Protein AF-A0A9E6S9W2-F1 (afdb_monomer)

Radius of gyration: 31.67 Å; Cα contacts (8 Å, |Δi|>4): 148; chains: 1; bounding box: 84×57×86 Å

Sequence (247 aa):
MSRVFRKTPKGAEAFANKESGLSHPHRALLVLVDGKRNASQLRKFGASFGNVNGLLGELFEAKLIELDPAYIAKLTTTQAEIARESAGFSSSLAAETVIAGSSPRSQAGPVTLGGSTLPALSKAGGPVTRGGDSRESLVNPATQTKPQKRDLRELALLAEPDPVQTAESLAIESAAFLASKQFAIDFIQNSLGNSGTPLRFALERTDSLARLREVIEIATGTLRDMRGTQVATEFRRGFDSSVAQGR

Secondary structure (DSSP, 8-state):
----EEE-HHHHHHHHTT-TTS-HHHHHHHHHHHTT--HHHHHHHHGGGS-HHHHHHHHHHTTSEEE-HHHHHHHHHHHHHHHHHHHHTTSSSSS--------------------------------------------------------S-S--------HHHHHHHHHHHHHHHHHHHHHHHHHHHHHHGGGGHHHHHHHHH--SHHHHHHHHHHHHHHHHHHH-HHHHHHHHHHHHHHHHHT-

Mean predicted aligned error: 19.22 Å

Solvent-accessible surface area (backbone atoms only — not comparable to full-atom values): 15571 Å² total; per-residue (Å²): 129,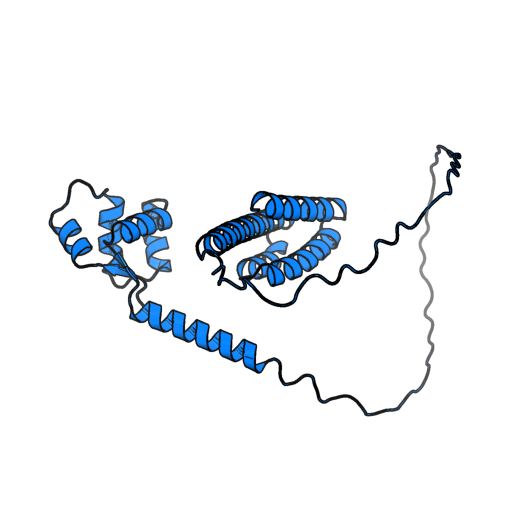74,40,44,46,35,68,32,73,60,28,52,49,45,60,72,68,59,44,89,85,62,51,70,62,58,54,53,48,56,57,48,40,63,68,64,37,33,69,71,53,50,48,65,69,27,52,84,68,55,64,45,67,59,53,51,48,54,36,40,74,71,50,27,35,44,71,27,66,74,36,52,53,50,54,53,51,53,52,56,50,53,54,49,54,64,65,61,68,74,74,76,84,85,78,88,83,88,84,84,88,80,87,84,80,90,82,90,84,88,86,83,91,84,89,82,82,85,86,85,89,79,90,82,88,86,83,92,80,89,87,79,89,80,89,82,77,89,86,89,78,90,81,86,80,77,90,77,90,72,76,88,80,88,77,90,68,84,75,71,76,66,75,65,64,62,55,54,53,52,51,38,50,52,51,12,47,53,51,26,52,50,52,50,42,53,51,38,42,73,74,45,43,80,80,24,50,69,61,40,54,53,57,72,67,45,88,46,71,70,56,41,51,56,51,49,54,55,50,35,53,52,33,29,76,76,68,31,63,67,57,22,51,51,51,51,53,52,41,56,49,34,44,58,71,27,105

Foldseek 3Di:
DAQFKDFDPVLVVCLVVVPPPDDPLLNVLSVVSHVSDHPVVQCVVSVVVPPSVVSVVVCVVVVRMDTDVVNVVVVVVVVVVVVVVVVVVPPPPPDDDDDDDDDDDDDDDDDDDDDDDDDDDDDDDDDDDDDDDDDDDDDDDDDDDDDDDDDDDDDPDDPPPDPVVVVVVVVLQVQLLVQLLVLLLVLLCVQPPPNSVVLNVQSVPDPDPVSNVVSLVVVLVVCCVPPNNVSSVVNVVVSVVSNVVSD

Nearest PDB structures (foldseek):
  8hpo-assembly1_B  TM=1.281E-01  e=2.428E+00  Saccharomyces cerevisiae S288C

Structure (mmCIF, N/CA/C/O backbone):
data_AF-A0A9E6S9W2-F1
#
_entry.id   AF-A0A9E6S9W2-F1
#
loop_
_atom_site.group_PDB
_atom_site.id
_atom_site.type_symbol
_atom_site.label_atom_id
_atom_site.label_alt_id
_atom_site.label_comp_id
_atom_site.label_asym_id
_atom_site.label_entity_id
_atom_site.label_seq_id
_atom_site.pdbx_PDB_ins_code
_atom_site.Cartn_x
_atom_site.Cartn_y
_atom_site.Cartn_z
_atom_site.occupancy
_atom_site.B_iso_or_equiv
_atom_site.auth_seq_id
_atom_site.auth_comp_id
_atom_site.auth_asym_id
_atom_site.auth_atom_id
_atom_site.pdbx_PDB_model_num
ATOM 1 N N . MET A 1 1 ? -5.602 15.219 -21.077 1.00 62.72 1 MET A N 1
ATOM 2 C CA . MET A 1 1 ? -5.474 14.034 -20.197 1.00 62.72 1 MET A CA 1
ATOM 3 C C . MET A 1 1 ? -4.073 13.462 -20.367 1.00 62.72 1 MET A C 1
ATOM 5 O O . MET A 1 1 ? -3.703 13.176 -21.498 1.00 62.72 1 MET A O 1
ATOM 9 N N . SER A 1 2 ? -3.275 13.386 -19.298 1.00 76.62 2 SER A N 1
ATOM 10 C CA . SER A 1 2 ? -1.895 12.867 -19.357 1.00 76.62 2 SER A CA 1
ATOM 11 C C . SER A 1 2 ? -1.915 11.347 -19.522 1.00 76.62 2 SER A C 1
ATOM 13 O O . SER A 1 2 ? -2.599 10.668 -18.752 1.00 76.62 2 SER A O 1
ATOM 15 N N . ARG A 1 3 ? -1.194 10.819 -20.514 1.00 85.62 3 ARG A N 1
ATOM 16 C CA . ARG A 1 3 ? -0.972 9.375 -20.649 1.00 85.62 3 ARG A CA 1
ATOM 17 C C . ARG A 1 3 ? 0.066 8.945 -19.617 1.00 85.62 3 ARG A C 1
ATOM 19 O O . ARG A 1 3 ? 0.920 9.740 -19.248 1.00 85.62 3 ARG A O 1
ATOM 26 N N . VAL A 1 4 ? -0.062 7.719 -19.121 1.00 89.31 4 VAL A N 1
ATOM 27 C CA . VAL A 1 4 ? 0.849 7.166 -18.102 1.00 89.31 4 VAL A CA 1
ATOM 28 C C . VAL A 1 4 ? 1.831 6.184 -18.738 1.00 89.31 4 VAL A C 1
ATOM 30 O O . VAL A 1 4 ? 3.014 6.192 -18.416 1.00 89.31 4 VAL A O 1
ATOM 33 N N . PHE A 1 5 ? 1.345 5.387 -19.689 1.00 93.56 5 PHE A N 1
ATOM 34 C CA . PHE A 1 5 ? 2.117 4.361 -20.379 1.00 93.56 5 PHE A CA 1
ATOM 35 C C . PHE A 1 5 ? 2.111 4.624 -21.883 1.00 93.56 5 PHE A C 1
ATOM 37 O O . PHE A 1 5 ? 1.101 5.079 -22.431 1.00 93.56 5 PHE A O 1
ATOM 44 N N . ARG A 1 6 ? 3.224 4.307 -22.546 1.00 93.31 6 ARG A N 1
ATOM 45 C CA . ARG A 1 6 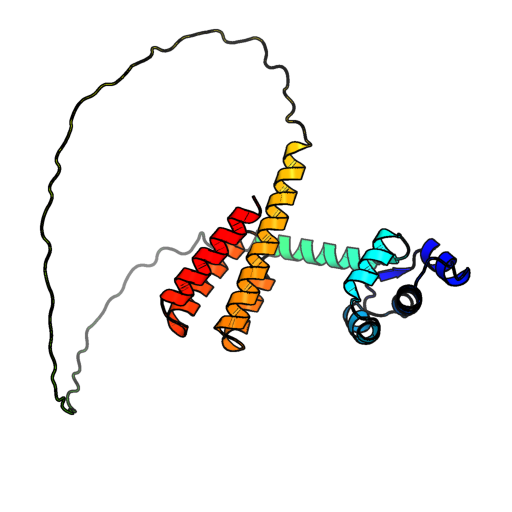? 3.342 4.261 -24.007 1.00 93.31 6 ARG A CA 1
ATOM 46 C C . ARG A 1 6 ? 3.865 2.891 -24.441 1.00 93.31 6 ARG A C 1
ATOM 48 O O . ARG A 1 6 ? 4.553 2.211 -23.681 1.00 93.31 6 ARG A O 1
ATOM 55 N N . LYS A 1 7 ? 3.510 2.473 -25.655 1.00 94.81 7 LYS A N 1
ATOM 56 C CA . LYS A 1 7 ? 4.040 1.238 -26.243 1.00 94.81 7 LYS A CA 1
ATOM 57 C C . LYS A 1 7 ? 5.461 1.460 -26.732 1.00 94.81 7 LYS A C 1
ATOM 59 O O . LYS A 1 7 ? 5.737 2.475 -27.369 1.00 94.81 7 LYS A O 1
ATOM 64 N N . THR A 1 8 ? 6.327 0.494 -26.459 1.00 95.94 8 THR A N 1
ATOM 65 C CA . THR A 1 8 ? 7.669 0.463 -27.040 1.00 95.94 8 THR A CA 1
ATOM 66 C C . THR A 1 8 ? 7.589 -0.024 -28.495 1.00 95.94 8 THR A C 1
ATOM 68 O O . THR A 1 8 ? 6.594 -0.658 -28.872 1.00 95.94 8 THR A O 1
ATOM 71 N N . PRO A 1 9 ? 8.627 0.202 -29.324 1.00 94.75 9 PRO A N 1
ATOM 72 C CA . PRO A 1 9 ? 8.702 -0.382 -30.667 1.00 94.75 9 PRO A CA 1
ATOM 73 C C . PRO A 1 9 ? 8.548 -1.908 -30.633 1.00 94.75 9 PRO A C 1
ATOM 75 O O . PRO A 1 9 ? 7.764 -2.475 -31.389 1.00 94.75 9 PRO A O 1
ATOM 78 N N . LYS A 1 10 ? 9.180 -2.553 -29.643 1.00 94.25 10 LYS A N 1
ATOM 79 C CA . LYS A 1 10 ? 9.065 -3.992 -29.384 1.00 94.25 10 LYS A CA 1
ATOM 80 C C . LYS A 1 10 ? 7.623 -4.421 -29.089 1.00 94.25 10 LYS A C 1
ATOM 82 O O . LYS A 1 10 ? 7.160 -5.436 -29.595 1.00 94.25 10 LYS A O 1
ATOM 87 N N . GLY A 1 11 ? 6.887 -3.636 -28.300 1.00 93.69 11 GLY A N 1
ATOM 88 C CA . GLY A 1 11 ? 5.466 -3.869 -28.038 1.00 93.69 11 GLY A CA 1
ATOM 89 C C . GLY A 1 11 ? 4.589 -3.751 -29.285 1.00 93.69 11 GLY A C 1
ATOM 90 O O . GLY A 1 11 ? 3.631 -4.510 -29.439 1.00 93.69 11 GLY A O 1
ATOM 91 N N . ALA A 1 12 ? 4.915 -2.821 -30.187 1.00 93.44 12 ALA A N 1
ATOM 92 C CA . ALA A 1 12 ? 4.210 -2.661 -31.456 1.00 93.44 12 ALA A CA 1
ATOM 93 C C . ALA A 1 12 ? 4.467 -3.843 -32.407 1.00 93.44 12 ALA A C 1
ATOM 95 O O . ALA A 1 12 ? 3.517 -4.371 -32.985 1.00 93.44 12 ALA A O 1
ATOM 96 N N . GLU A 1 13 ? 5.717 -4.300 -32.509 1.00 93.50 13 GLU A N 1
ATOM 97 C CA . GLU A 1 13 ? 6.107 -5.468 -33.310 1.00 93.50 13 GLU A CA 1
ATOM 98 C C . GLU A 1 13 ? 5.476 -6.761 -32.784 1.00 93.50 13 GLU A C 1
ATOM 100 O O . GLU A 1 13 ? 4.853 -7.494 -33.552 1.00 93.50 13 GLU A O 1
ATOM 105 N N . ALA A 1 14 ? 5.538 -7.007 -31.471 1.00 92.31 14 ALA A N 1
ATOM 106 C CA . ALA A 1 14 ? 4.929 -8.185 -30.847 1.00 92.31 14 ALA A CA 1
ATOM 107 C C . ALA A 1 14 ? 3.405 -8.235 -31.068 1.00 92.31 14 ALA A C 1
ATOM 109 O O . ALA A 1 14 ? 2.821 -9.300 -31.297 1.00 92.31 14 ALA A O 1
ATOM 110 N N . PHE A 1 15 ? 2.749 -7.069 -31.046 1.00 92.12 15 PHE A N 1
ATOM 111 C CA . PHE A 1 15 ? 1.328 -6.955 -31.356 1.00 92.12 15 PHE A CA 1
ATOM 112 C C . PHE A 1 15 ? 1.032 -7.240 -32.838 1.00 92.12 15 PHE A C 1
ATOM 114 O O . PHE A 1 15 ? 0.100 -7.990 -33.139 1.00 92.12 15 PHE A O 1
ATOM 121 N N . ALA A 1 16 ? 1.826 -6.680 -33.757 1.00 92.19 16 ALA A N 1
ATOM 122 C CA . ALA A 1 16 ? 1.654 -6.844 -35.201 1.00 92.19 16 ALA A CA 1
ATOM 123 C C . ALA A 1 16 ? 1.906 -8.289 -35.664 1.00 92.19 16 ALA A C 1
ATOM 125 O O . ALA A 1 16 ? 1.095 -8.852 -36.401 1.00 92.19 16 ALA A O 1
ATOM 126 N N . ASN A 1 17 ? 2.968 -8.918 -35.157 1.00 90.88 17 ASN A N 1
ATOM 127 C CA . ASN A 1 17 ? 3.358 -10.290 -35.492 1.00 90.88 17 ASN A CA 1
ATOM 128 C C . ASN A 1 17 ? 2.450 -11.349 -34.860 1.00 90.88 17 ASN A C 1
ATOM 130 O O . ASN A 1 17 ? 2.616 -12.541 -35.115 1.00 90.88 17 ASN A O 1
ATOM 134 N N . LYS A 1 18 ? 1.477 -10.929 -34.037 1.00 85.94 18 LYS A N 1
ATOM 135 C CA . LYS A 1 18 ? 0.578 -11.819 -33.296 1.00 85.94 18 LYS A CA 1
ATOM 136 C C . LYS A 1 18 ? 1.349 -12.905 -32.537 1.00 85.94 18 LYS A C 1
ATOM 138 O O . LYS A 1 18 ? 0.831 -14.020 -32.433 1.00 85.94 18 LYS A O 1
ATOM 143 N N . GLU A 1 19 ? 2.527 -12.582 -31.994 1.00 81.69 19 GLU A N 1
ATOM 144 C CA . GLU A 1 19 ? 3.436 -13.562 -31.388 1.00 81.69 19 GLU A CA 1
ATOM 145 C C . GLU A 1 19 ? 2.694 -14.493 -30.429 1.00 81.69 19 GLU A C 1
ATOM 147 O O . GLU A 1 19 ? 1.977 -14.049 -29.526 1.00 81.69 19 GLU A O 1
ATOM 152 N N . SER A 1 20 ? 2.843 -15.799 -30.648 1.00 69.69 20 SER A N 1
ATOM 153 C CA . SER A 1 20 ? 2.091 -16.860 -29.968 1.00 69.69 20 SER A CA 1
ATOM 154 C C . SER A 1 20 ? 2.244 -16.855 -28.441 1.00 69.69 20 SER A C 1
ATOM 156 O O . SER A 1 20 ? 1.410 -17.443 -27.760 1.00 69.69 20 SER A O 1
ATOM 158 N N . GLY A 1 21 ? 3.242 -16.148 -27.899 1.00 85.62 21 GLY A N 1
ATOM 159 C CA . GLY A 1 21 ? 3.480 -16.015 -26.461 1.00 85.62 21 GLY A CA 1
ATOM 160 C C . GLY A 1 21 ? 2.608 -14.986 -25.730 1.00 85.62 21 GLY A C 1
ATOM 161 O O . GLY A 1 21 ? 2.444 -15.101 -24.518 1.00 85.62 21 GLY A O 1
ATOM 162 N N . LEU A 1 22 ? 2.014 -13.996 -26.413 1.00 91.75 22 LEU A N 1
ATOM 163 C CA . LEU A 1 22 ? 1.151 -13.023 -25.730 1.00 91.75 22 LEU A CA 1
ATOM 164 C C . LEU A 1 22 ? -0.273 -13.552 -25.574 1.00 91.75 22 LEU A C 1
ATOM 166 O O . LEU A 1 22 ? -0.994 -13.716 -26.567 1.00 91.75 22 LEU A O 1
ATOM 170 N N . SER A 1 23 ? -0.711 -13.705 -24.323 1.00 93.31 23 SER A N 1
ATOM 171 C CA . SER A 1 23 ? -2.095 -14.058 -24.016 1.00 93.31 23 SER A CA 1
ATOM 172 C C . SER A 1 23 ? -3.077 -12.972 -24.482 1.00 93.31 23 SER A C 1
ATOM 174 O O . SER A 1 23 ? -2.729 -11.799 -24.651 1.00 93.31 23 SER A O 1
ATOM 176 N N 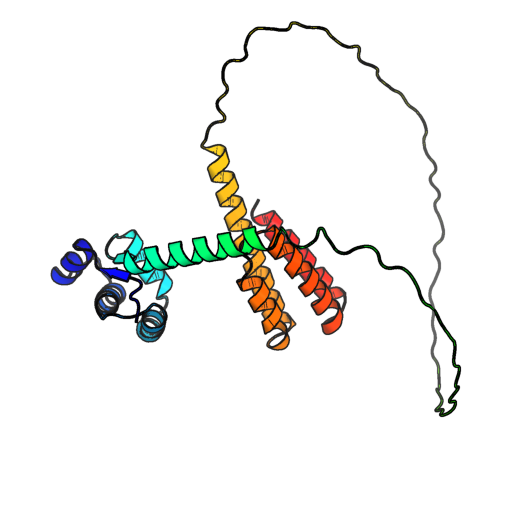. HIS A 1 24 ? -4.334 -13.358 -24.714 1.00 94.12 24 HIS A N 1
ATOM 177 C CA . HIS A 1 24 ? -5.373 -12.440 -25.192 1.00 94.12 24 HIS A CA 1
ATOM 178 C C . HIS A 1 24 ? -5.532 -11.170 -24.318 1.00 94.12 24 HIS A C 1
ATOM 180 O O . HIS A 1 24 ? -5.575 -10.077 -24.892 1.00 94.12 24 HIS A O 1
ATOM 186 N N . PRO A 1 25 ? -5.516 -11.257 -22.968 1.00 94.88 25 PRO A N 1
ATOM 187 C CA . PRO A 1 25 ? -5.510 -10.083 -22.091 1.00 94.88 25 PRO A CA 1
ATOM 188 C C . PRO A 1 25 ? -4.362 -9.105 -22.359 1.00 94.88 25 PRO A C 1
ATOM 190 O O . PRO A 1 25 ? -4.602 -7.904 -22.456 1.00 94.88 25 PRO A O 1
ATOM 193 N N . HIS A 1 26 ? -3.134 -9.601 -22.545 1.00 94.75 26 HIS A N 1
ATOM 194 C CA . HIS A 1 26 ? -1.961 -8.765 -22.825 1.00 94.75 26 HIS A CA 1
ATOM 195 C C . HIS A 1 26 ? -2.121 -7.988 -24.132 1.00 94.75 26 HIS A C 1
ATOM 197 O O . HIS A 1 26 ? -1.846 -6.788 -24.194 1.00 94.75 26 HIS A O 1
ATOM 203 N N . ARG A 1 27 ? -2.632 -8.652 -25.176 1.00 94.06 27 ARG A N 1
ATOM 204 C CA . ARG A 1 27 ? -2.890 -8.017 -26.477 1.00 94.06 27 ARG A CA 1
ATOM 205 C C . ARG A 1 27 ? -3.960 -6.939 -26.368 1.00 94.06 27 ARG A C 1
ATOM 207 O O . ARG A 1 27 ? -3.763 -5.840 -26.878 1.00 94.06 27 ARG A O 1
ATOM 214 N N . ALA A 1 28 ? -5.066 -7.231 -25.685 1.00 93.62 28 ALA A N 1
ATOM 215 C CA . ALA A 1 28 ? -6.120 -6.251 -25.454 1.00 93.62 28 ALA A CA 1
ATOM 216 C C . ALA A 1 28 ? -5.574 -5.033 -24.693 1.00 93.62 28 ALA A C 1
ATOM 218 O O . ALA A 1 28 ? -5.798 -3.896 -25.106 1.00 93.62 28 ALA A O 1
ATOM 219 N N . LEU A 1 29 ? -4.778 -5.257 -23.645 1.00 93.81 29 LEU A N 1
ATOM 220 C CA . LEU A 1 29 ? -4.177 -4.189 -22.852 1.00 93.81 29 LEU A CA 1
ATOM 221 C C . LEU A 1 29 ? -3.211 -3.319 -23.672 1.00 93.81 29 LEU A C 1
ATOM 223 O O . LEU A 1 29 ? -3.267 -2.095 -23.563 1.00 93.81 29 LEU A O 1
ATOM 227 N N . LEU A 1 30 ? -2.400 -3.912 -24.556 1.00 93.69 30 LEU A N 1
ATOM 228 C CA . LEU A 1 30 ? -1.536 -3.174 -25.487 1.00 93.69 30 LEU A CA 1
ATOM 229 C C . LEU A 1 30 ? -2.333 -2.277 -26.447 1.00 93.69 30 LEU A C 1
ATOM 231 O O . LEU A 1 30 ? -1.886 -1.174 -26.773 1.00 93.69 30 LEU A O 1
ATOM 235 N N . VAL A 1 31 ? -3.526 -2.691 -26.886 1.00 93.31 31 VAL A N 1
ATOM 236 C CA . VAL A 1 31 ? -4.421 -1.808 -27.660 1.00 93.31 31 VAL A CA 1
ATOM 237 C C . VAL A 1 31 ? -4.891 -0.635 -26.797 1.00 93.31 31 VAL A C 1
ATOM 23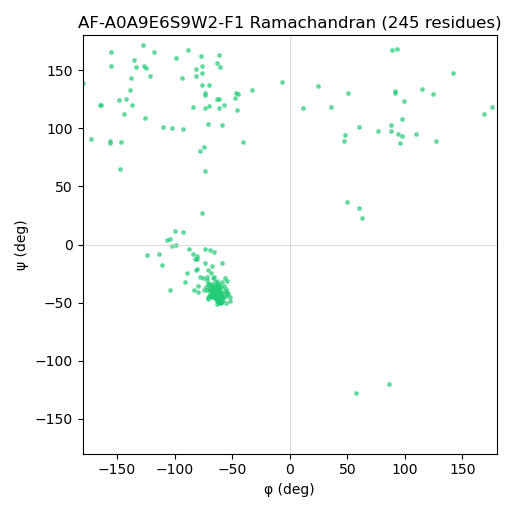9 O O . VAL A 1 31 ? -4.899 0.509 -27.251 1.00 93.31 31 VAL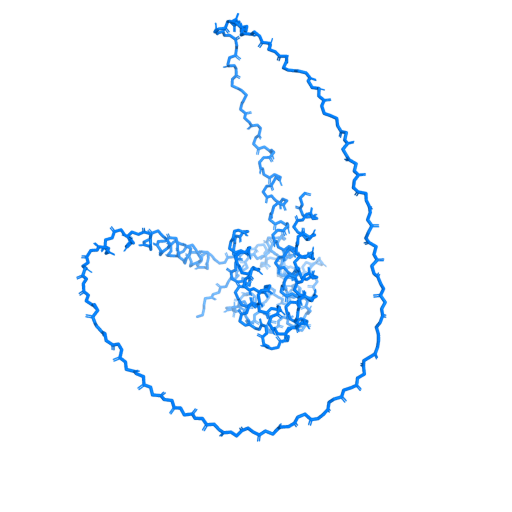 A O 1
ATOM 242 N N . LEU A 1 32 ? -5.243 -0.890 -25.533 1.00 92.62 32 LEU A N 1
ATOM 243 C CA . LEU A 1 32 ? -5.755 0.145 -24.633 1.00 92.62 32 LEU A CA 1
ATOM 244 C C . LEU A 1 32 ? -4.699 1.178 -24.222 1.00 92.62 32 LEU A C 1
ATOM 246 O O . LEU A 1 32 ? -5.031 2.362 -24.113 1.00 92.62 32 LEU A O 1
ATOM 250 N N . VAL A 1 33 ? -3.453 0.747 -24.008 1.00 91.38 33 VAL A N 1
ATOM 251 C CA . VAL A 1 33 ? -2.319 1.616 -23.647 1.00 91.38 33 VAL A CA 1
ATOM 252 C C . VAL A 1 33 ? -2.010 2.622 -24.764 1.00 91.38 33 VAL A C 1
ATOM 254 O O . VAL A 1 33 ? -1.667 3.768 -24.484 1.00 91.38 33 VAL A O 1
ATOM 257 N N . ASP A 1 34 ? -2.241 2.255 -26.028 1.00 81.44 34 ASP A N 1
ATOM 258 C CA . ASP A 1 34 ? -2.069 3.160 -27.176 1.00 81.44 34 ASP A CA 1
ATOM 259 C C . ASP A 1 34 ? -3.090 4.303 -27.218 1.00 81.44 34 ASP A C 1
ATOM 261 O O . ASP A 1 34 ? -2.806 5.427 -27.643 1.00 81.44 34 ASP A O 1
ATOM 265 N N . GLY A 1 35 ? -4.313 4.009 -26.768 1.00 73.25 35 GLY A N 1
ATOM 266 C CA . GLY A 1 35 ? -5.525 4.794 -27.009 1.00 73.25 35 GLY A CA 1
ATOM 267 C C . GLY A 1 35 ? -5.659 6.074 -26.184 1.00 73.25 35 GLY A C 1
ATOM 268 O O . GLY A 1 35 ? -6.775 6.510 -25.912 1.00 73.25 35 GLY A O 1
ATOM 269 N N . LYS A 1 36 ? -4.547 6.681 -25.759 1.00 80.19 36 LYS A N 1
ATOM 270 C CA . LYS A 1 36 ? -4.496 7.882 -24.904 1.00 80.19 36 LYS A CA 1
ATOM 271 C C . LYS A 1 36 ? -5.105 7.717 -23.505 1.00 80.19 36 LYS A C 1
ATOM 273 O O . LYS A 1 36 ? -5.500 8.710 -22.891 1.00 80.19 36 LYS A O 1
ATOM 278 N N . ARG A 1 37 ? -5.202 6.489 -22.994 1.00 90.88 37 ARG A N 1
ATOM 279 C CA . ARG A 1 37 ? -5.904 6.217 -21.735 1.00 90.88 37 ARG A CA 1
ATOM 280 C C . ARG A 1 37 ? -5.041 6.520 -20.514 1.00 90.88 37 ARG A C 1
ATOM 282 O O . ARG A 1 37 ? -3.827 6.326 -20.523 1.00 90.88 37 ARG A O 1
ATOM 289 N N . ASN A 1 38 ? -5.681 6.999 -19.451 1.00 90.19 38 ASN A N 1
ATOM 290 C CA . ASN A 1 38 ? -5.034 7.169 -18.148 1.00 90.19 38 ASN A CA 1
ATOM 291 C C . ASN A 1 38 ? -5.132 5.882 -17.303 1.00 90.19 38 ASN A C 1
ATOM 293 O O . ASN A 1 38 ? -5.912 4.980 -17.613 1.00 90.19 38 ASN A O 1
ATOM 297 N N . ALA A 1 39 ? -4.370 5.798 -16.207 1.00 87.12 39 ALA A N 1
ATOM 298 C CA . ALA A 1 39 ? -4.361 4.619 -15.331 1.00 87.12 39 ALA A CA 1
ATOM 299 C C . ALA A 1 39 ? -5.757 4.259 -14.780 1.00 87.12 39 ALA A C 1
ATOM 301 O O . ALA A 1 39 ? -6.108 3.088 -14.663 1.00 87.12 39 ALA A O 1
ATOM 302 N N . SER A 1 40 ? -6.595 5.255 -14.478 1.00 88.12 40 SER A N 1
ATOM 303 C CA . SER A 1 40 ? -7.966 5.023 -14.002 1.00 88.12 40 SER A CA 1
ATOM 304 C C . SER A 1 40 ? -8.868 4.417 -15.080 1.00 88.12 40 SER A C 1
ATOM 306 O O . SER A 1 40 ? -9.673 3.539 -14.786 1.00 88.12 40 SER A O 1
ATOM 308 N N . GLN A 1 41 ? -8.721 4.837 -16.336 1.00 91.50 41 GLN A N 1
ATOM 309 C CA . GLN A 1 41 ? -9.421 4.249 -17.475 1.00 91.50 41 GLN A CA 1
ATOM 310 C C . GLN A 1 41 ? -8.902 2.843 -17.766 1.00 91.50 41 GLN A C 1
ATOM 312 O O . GLN A 1 41 ? -9.712 1.944 -17.961 1.00 91.50 41 GLN A O 1
ATOM 317 N N . LEU A 1 42 ? -7.584 2.625 -17.743 1.00 91.62 42 LEU A N 1
ATOM 318 C CA . LEU A 1 42 ? -7.003 1.290 -17.908 1.00 91.62 42 LEU A CA 1
ATOM 319 C C . LEU A 1 42 ? -7.542 0.313 -16.862 1.00 91.62 42 LEU A C 1
ATOM 321 O O . LEU A 1 42 ? -7.901 -0.799 -17.219 1.00 91.62 42 LEU A O 1
ATOM 325 N N . ARG A 1 43 ? -7.709 0.746 -15.607 1.00 91.56 43 ARG A N 1
ATOM 326 C CA . ARG A 1 43 ? -8.345 -0.071 -14.563 1.00 91.56 43 ARG A CA 1
ATOM 327 C C . ARG A 1 43 ? -9.819 -0.355 -14.842 1.00 91.56 43 ARG A C 1
ATOM 329 O O . ARG A 1 43 ? -10.238 -1.499 -14.734 1.00 91.56 43 ARG A O 1
ATOM 336 N N . LYS A 1 44 ? -10.598 0.652 -15.252 1.00 93.25 44 LYS A N 1
ATOM 337 C CA . LYS A 1 44 ? -12.025 0.470 -15.581 1.00 93.25 44 LYS A CA 1
ATOM 338 C C . LYS A 1 44 ? -12.238 -0.501 -16.741 1.00 93.25 44 LYS A C 1
ATOM 340 O O . LYS A 1 44 ? -13.055 -1.402 -16.638 1.00 93.25 44 LYS A O 1
ATOM 345 N N . PHE A 1 45 ? -11.501 -0.320 -17.833 1.00 91.06 45 PHE A N 1
ATOM 346 C CA . PHE A 1 45 ? -11.622 -1.178 -19.014 1.00 91.06 45 PHE A CA 1
ATOM 347 C C . PHE A 1 45 ? -10.918 -2.520 -18.843 1.00 91.06 45 PHE A C 1
ATOM 349 O O . PHE A 1 45 ? -11.312 -3.501 -19.459 1.00 91.06 45 PHE A O 1
ATOM 356 N N . GLY A 1 46 ? -9.879 -2.560 -18.013 1.00 89.56 46 GLY A N 1
ATOM 357 C CA . GLY A 1 46 ? -9.147 -3.775 -17.716 1.00 89.56 46 GLY A CA 1
ATOM 358 C C . GLY A 1 46 ? -9.821 -4.664 -16.674 1.00 89.56 46 GLY A C 1
ATOM 359 O O . GLY A 1 46 ? -9.437 -5.821 -16.557 1.00 89.56 46 GLY A O 1
ATOM 360 N N . ALA A 1 47 ? -10.840 -4.173 -15.959 1.00 90.50 47 ALA A N 1
ATOM 361 C CA . ALA A 1 47 ? -11.578 -4.958 -14.969 1.00 90.50 47 ALA A CA 1
ATOM 362 C C . ALA A 1 47 ? -12.136 -6.268 -15.558 1.00 90.50 47 ALA A C 1
ATOM 364 O O . ALA A 1 47 ? -12.180 -7.285 -14.874 1.00 90.50 47 ALA A O 1
ATOM 365 N N . SER A 1 48 ? -12.480 -6.269 -16.850 1.00 91.12 48 SER A N 1
ATOM 366 C CA . SER A 1 48 ? -12.927 -7.454 -17.593 1.00 91.12 48 SER A CA 1
ATOM 367 C C . SER A 1 48 ? -11.840 -8.518 -17.796 1.00 91.12 48 SER A C 1
ATOM 369 O O . SER A 1 48 ? -12.164 -9.662 -18.089 1.00 91.12 48 SER A O 1
ATOM 371 N N . PHE A 1 49 ? -10.562 -8.159 -17.649 1.00 90.50 49 PHE A N 1
ATOM 3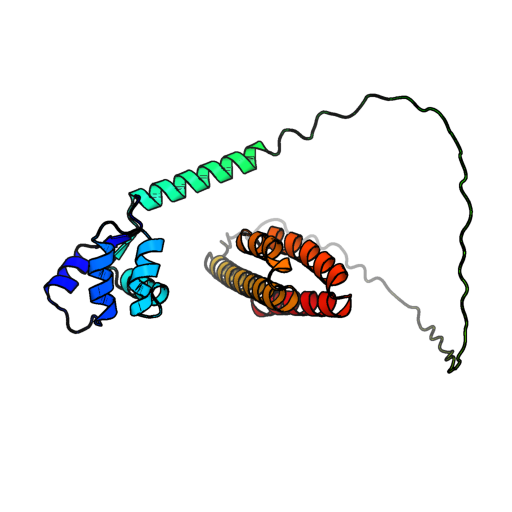72 C CA . PHE A 1 49 ? -9.416 -9.062 -17.792 1.00 90.50 49 PHE A CA 1
ATOM 373 C C . PHE A 1 49 ? -8.883 -9.573 -16.441 1.00 90.50 49 PHE A C 1
ATOM 375 O O . PHE A 1 49 ? -7.917 -10.333 -16.418 1.00 90.50 49 PHE A O 1
ATOM 382 N N . GLY A 1 50 ? -9.485 -9.161 -15.319 1.00 92.06 50 GLY A N 1
ATOM 383 C CA . GLY A 1 50 ? -9.055 -9.542 -13.973 1.00 92.06 50 GLY A CA 1
ATOM 384 C C . GLY A 1 50 ? -7.959 -8.628 -13.416 1.00 92.06 50 GLY A C 1
ATOM 385 O O . GLY A 1 50 ? -8.170 -7.426 -13.240 1.00 92.06 50 GLY A O 1
ATOM 386 N N . ASN A 1 51 ? -6.792 -9.192 -13.087 1.00 92.12 51 ASN A N 1
ATOM 387 C CA . ASN A 1 51 ? -5.709 -8.469 -12.413 1.00 92.12 51 ASN A CA 1
ATOM 388 C C . ASN A 1 51 ? -4.915 -7.561 -13.374 1.00 92.12 51 ASN A C 1
ATOM 390 O O . ASN A 1 51 ? -3.815 -7.889 -13.813 1.00 92.12 51 ASN A O 1
ATOM 394 N N . VAL A 1 52 ? -5.467 -6.382 -13.669 1.00 94.19 52 VAL A N 1
ATOM 395 C CA . VAL A 1 52 ? -4.853 -5.372 -14.554 1.00 94.19 52 VAL A CA 1
ATOM 396 C C . VAL A 1 52 ? -3.449 -4.972 -14.112 1.00 94.19 52 VAL A C 1
ATOM 398 O O . VAL A 1 52 ? -2.590 -4.748 -14.960 1.00 94.19 52 VAL A O 1
ATOM 401 N N . ASN A 1 53 ? -3.208 -4.857 -12.803 1.00 92.56 53 ASN A N 1
ATOM 402 C CA . ASN A 1 53 ? -1.904 -4.426 -12.299 1.00 92.56 53 ASN A CA 1
ATOM 403 C C . ASN A 1 53 ? -0.837 -5.499 -12.543 1.00 92.56 53 ASN A C 1
ATOM 405 O O . ASN A 1 53 ? 0.262 -5.151 -12.961 1.00 92.56 53 ASN A O 1
ATOM 409 N N . GLY A 1 54 ? -1.179 -6.779 -12.350 1.00 94.62 54 GLY A N 1
ATOM 410 C CA . GLY A 1 54 ? -0.293 -7.898 -12.685 1.00 94.62 54 GLY A CA 1
ATOM 411 C C . GLY A 1 54 ? 0.062 -7.913 -14.172 1.00 94.62 54 GLY A C 1
ATOM 412 O O . GLY A 1 54 ? 1.235 -7.877 -14.522 1.00 94.62 54 GLY A O 1
ATOM 413 N N . LEU A 1 55 ? -0.947 -7.807 -15.044 1.00 94.44 55 LEU A N 1
ATOM 414 C CA . LEU A 1 55 ? -0.747 -7.773 -16.499 1.00 94.44 55 LEU A CA 1
ATOM 415 C C . LEU A 1 55 ? 0.088 -6.566 -16.966 1.00 94.44 55 LEU A C 1
ATOM 417 O O . LEU A 1 55 ? 0.893 -6.680 -17.888 1.00 94.44 55 LEU A O 1
ATOM 421 N N . LEU A 1 56 ? -0.095 -5.389 -16.353 1.00 94.00 56 LEU A N 1
ATOM 422 C CA . LEU A 1 56 ? 0.752 -4.223 -16.631 1.00 94.00 56 LEU A CA 1
ATOM 423 C C . LEU A 1 56 ? 2.194 -4.451 -16.167 1.00 94.00 56 LEU A C 1
ATOM 425 O O . LEU A 1 56 ? 3.112 -4.029 -16.866 1.00 94.00 56 LEU A O 1
ATOM 429 N N . GLY A 1 57 ? 2.387 -5.114 -15.024 1.00 94.69 57 GLY A N 1
ATOM 430 C CA . GLY A 1 57 ? 3.703 -5.515 -14.530 1.00 94.69 57 GLY A CA 1
ATOM 431 C C . GLY A 1 57 ? 4.420 -6.438 -15.512 1.00 94.69 57 GLY A C 1
ATOM 432 O O . GLY A 1 57 ? 5.532 -6.127 -15.928 1.00 94.69 57 GLY A O 1
ATOM 433 N N . GLU A 1 58 ? 3.744 -7.490 -15.974 1.00 95.19 58 GLU A N 1
ATOM 434 C CA . GLU A 1 58 ? 4.279 -8.449 -16.951 1.00 95.19 58 GLU A CA 1
ATOM 435 C C . GLU A 1 58 ? 4.646 -7.776 -18.289 1.00 95.19 58 GLU A C 1
ATOM 437 O O . GLU A 1 58 ? 5.733 -7.993 -18.827 1.00 95.19 58 GLU A O 1
ATOM 442 N N . LEU A 1 59 ? 3.792 -6.888 -18.822 1.00 94.81 59 LEU A N 1
ATOM 443 C CA . LEU A 1 59 ? 4.110 -6.123 -20.040 1.00 94.81 59 LEU A CA 1
ATOM 444 C C . LEU A 1 59 ? 5.315 -5.194 -19.864 1.00 94.81 59 LEU A C 1
ATOM 446 O O . LEU A 1 59 ? 6.069 -4.968 -20.819 1.00 94.81 59 LEU A O 1
ATOM 450 N N . PHE A 1 60 ? 5.455 -4.602 -18.680 1.00 95.31 60 PHE A N 1
ATOM 451 C CA . PHE A 1 60 ? 6.552 -3.699 -18.363 1.00 95.31 60 PHE A CA 1
ATOM 452 C C . PHE A 1 60 ? 7.869 -4.472 -18.228 1.00 95.31 60 PHE A C 1
ATOM 454 O O . PHE A 1 60 ? 8.868 -4.094 -18.839 1.00 95.31 60 PHE A O 1
ATOM 461 N N . GLU A 1 61 ? 7.848 -5.606 -17.527 1.00 95.50 61 GLU A N 1
ATOM 462 C CA . GLU A 1 61 ? 8.983 -6.521 -17.383 1.00 95.50 61 GLU A CA 1
ATOM 463 C C . GLU A 1 61 ? 9.440 -7.081 -18.741 1.00 95.50 61 GLU A C 1
ATOM 465 O O . GLU A 1 61 ? 10.630 -7.076 -19.062 1.00 95.50 61 GLU A O 1
ATOM 470 N N . ALA A 1 62 ? 8.492 -7.435 -19.615 1.00 94.44 62 ALA A N 1
ATOM 471 C CA . ALA A 1 62 ? 8.765 -7.873 -20.985 1.00 94.44 62 ALA A CA 1
ATOM 472 C C . ALA A 1 62 ? 9.291 -6.754 -21.919 1.00 94.44 62 ALA A C 1
ATOM 474 O O . ALA A 1 62 ? 9.659 -7.020 -23.076 1.00 94.44 62 ALA A O 1
ATOM 475 N N . LYS A 1 63 ? 9.353 -5.504 -21.430 1.00 95.56 63 LYS A N 1
ATOM 476 C CA . LYS A 1 63 ? 9.731 -4.282 -22.165 1.00 95.56 63 LYS A CA 1
ATOM 477 C C . LYS A 1 63 ? 8.821 -3.979 -23.362 1.00 95.56 63 LYS A C 1
ATOM 479 O O . LYS A 1 63 ? 9.268 -3.426 -24.370 1.00 95.56 63 LYS A O 1
ATOM 484 N N . LEU A 1 64 ? 7.545 -4.354 -23.275 1.00 95.38 64 LEU A N 1
ATOM 485 C CA . LEU A 1 64 ? 6.532 -4.094 -24.310 1.00 95.38 64 LEU A CA 1
ATOM 486 C C . LEU A 1 64 ? 5.826 -2.747 -24.094 1.00 95.38 64 LEU A C 1
ATOM 488 O O . LEU A 1 64 ? 5.327 -2.133 -25.040 1.00 95.38 64 LEU A O 1
ATOM 492 N N . ILE A 1 65 ? 5.811 -2.268 -22.851 1.00 95.44 65 ILE A N 1
ATOM 493 C CA . ILE A 1 65 ? 5.355 -0.928 -22.481 1.00 95.44 65 ILE A CA 1
ATOM 494 C C . ILE A 1 65 ? 6.431 -0.219 -21.665 1.00 95.44 65 ILE A C 1
ATOM 496 O O . ILE A 1 65 ? 7.229 -0.850 -20.979 1.00 95.44 65 ILE A O 1
ATOM 500 N N . GLU A 1 66 ? 6.426 1.104 -21.723 1.00 94.81 66 GLU A N 1
ATOM 501 C CA . GLU A 1 66 ? 7.289 1.970 -20.925 1.00 94.81 66 GLU A CA 1
ATOM 502 C C . GLU A 1 66 ? 6.467 3.135 -20.357 1.00 94.81 66 GLU A C 1
ATOM 504 O O . GLU A 1 66 ? 5.380 3.456 -20.857 1.00 94.81 66 GLU A O 1
ATOM 509 N N . LEU A 1 67 ? 6.958 3.764 -19.287 1.00 92.88 67 LEU A N 1
ATOM 510 C CA . LEU A 1 67 ? 6.323 4.969 -18.761 1.00 92.88 67 LEU A CA 1
ATOM 511 C C . LEU A 1 67 ? 6.551 6.121 -19.737 1.00 92.88 67 LEU A C 1
ATOM 513 O O . LEU A 1 67 ? 7.648 6.311 -20.259 1.00 92.88 67 LEU A O 1
ATOM 517 N N . ASP A 1 68 ? 5.504 6.904 -19.972 1.00 92.12 68 ASP A N 1
ATOM 518 C CA . ASP A 1 68 ? 5.617 8.088 -20.814 1.00 92.12 68 ASP A CA 1
ATOM 519 C C . ASP A 1 68 ? 6.595 9.083 -20.152 1.00 92.12 68 ASP A C 1
ATOM 521 O O . ASP A 1 68 ? 6.374 9.454 -18.993 1.00 92.12 68 ASP A O 1
ATOM 525 N N . PRO A 1 69 ? 7.664 9.554 -20.825 1.00 87.44 69 PRO A N 1
ATOM 526 C CA . PRO A 1 69 ? 8.588 10.534 -20.247 1.00 87.44 69 PRO A CA 1
ATOM 527 C C . PRO A 1 69 ? 7.878 11.812 -19.787 1.00 87.44 69 PRO A C 1
ATOM 529 O O . PRO A 1 69 ? 8.291 12.428 -18.807 1.00 87.44 69 PRO A O 1
ATOM 532 N N . ALA A 1 70 ? 6.761 12.179 -20.425 1.00 86.69 70 ALA A N 1
ATOM 533 C CA . ALA A 1 70 ? 5.933 13.299 -19.985 1.00 86.69 70 ALA A CA 1
ATOM 534 C C . ALA A 1 70 ? 5.263 13.053 -18.620 1.00 86.69 70 ALA A C 1
ATOM 536 O O . ALA A 1 70 ? 4.961 14.004 -17.899 1.00 86.69 70 ALA A O 1
ATOM 537 N N . TYR A 1 71 ? 5.008 11.795 -18.260 1.00 88.31 71 TYR A N 1
ATOM 538 C CA . TYR A 1 71 ? 4.496 11.414 -16.947 1.00 88.31 71 TYR A CA 1
ATOM 539 C C . TYR A 1 71 ? 5.611 11.380 -15.900 1.00 88.31 71 TYR A C 1
ATOM 541 O O . TYR A 1 71 ? 5.419 11.894 -14.800 1.00 88.31 71 TYR A O 1
ATOM 549 N N . ILE A 1 72 ? 6.790 10.863 -16.263 1.00 87.38 72 ILE A N 1
ATOM 550 C CA . ILE A 1 72 ? 7.976 10.868 -15.394 1.00 87.38 72 ILE A CA 1
ATOM 551 C C . ILE A 1 72 ? 8.345 12.306 -15.020 1.00 87.38 72 ILE A C 1
ATOM 553 O O . ILE A 1 72 ? 8.465 12.609 -13.839 1.00 87.38 72 ILE A O 1
ATOM 557 N N . ALA A 1 73 ? 8.410 13.215 -15.998 1.00 87.19 73 ALA A N 1
ATOM 558 C CA . ALA A 1 73 ? 8.701 14.626 -15.751 1.00 87.19 73 ALA A CA 1
ATOM 559 C C . ALA A 1 73 ? 7.725 15.250 -14.740 1.00 87.19 73 ALA A C 1
ATOM 561 O O . ALA A 1 73 ? 8.149 15.963 -13.837 1.00 87.19 73 ALA A O 1
ATOM 562 N N . LYS A 1 74 ? 6.428 14.927 -14.835 1.00 84.88 74 LYS A N 1
ATOM 563 C CA . LYS A 1 74 ? 5.414 15.414 -13.887 1.00 84.88 74 LYS A CA 1
ATOM 564 C C . LYS A 1 74 ? 5.613 14.852 -12.486 1.00 84.88 74 LYS A C 1
ATOM 566 O O . LYS A 1 74 ? 5.526 15.611 -11.531 1.00 84.88 74 LYS A O 1
ATOM 571 N N . LEU A 1 75 ? 5.897 13.555 -12.364 1.00 83.50 75 LEU A N 1
ATOM 572 C CA . LEU A 1 75 ? 6.178 12.933 -11.069 1.00 83.50 75 LEU A CA 1
ATOM 573 C C . LEU A 1 75 ? 7.421 13.540 -10.410 1.00 83.50 75 LEU A C 1
ATOM 575 O O . LEU A 1 75 ? 7.389 13.844 -9.219 1.00 83.50 75 LEU A O 1
ATOM 579 N N . THR A 1 76 ? 8.485 13.767 -11.183 1.00 84.25 76 THR A N 1
ATOM 580 C CA . THR A 1 76 ? 9.707 14.414 -10.694 1.00 84.25 76 THR A CA 1
ATOM 581 C C . THR A 1 76 ? 9.444 15.861 -10.277 1.00 84.25 76 THR A C 1
ATOM 583 O O . THR A 1 76 ? 9.916 16.279 -9.223 1.00 84.25 76 THR A O 1
ATOM 586 N N . THR A 1 77 ? 8.651 16.620 -11.044 1.00 81.88 77 THR A N 1
ATOM 587 C CA . THR A 1 77 ? 8.251 17.984 -10.662 1.00 81.88 77 THR A CA 1
ATOM 588 C C . THR A 1 77 ? 7.456 17.991 -9.358 1.00 81.88 77 THR A C 1
ATOM 590 O O . THR A 1 77 ? 7.773 18.776 -8.470 1.00 81.88 77 THR A O 1
ATOM 593 N N . THR A 1 78 ? 6.485 17.088 -9.193 1.00 80.25 78 THR A N 1
ATOM 594 C CA . THR A 1 78 ? 5.697 16.997 -7.956 1.00 80.25 78 THR A CA 1
ATOM 595 C C . THR A 1 78 ? 6.559 16.606 -6.752 1.00 80.25 78 THR A C 1
ATOM 597 O O . THR A 1 78 ? 6.395 17.188 -5.685 1.00 80.25 78 THR A O 1
ATOM 600 N N . GLN A 1 79 ? 7.514 15.680 -6.899 1.00 74.69 79 GLN A N 1
ATOM 601 C CA . GLN A 1 79 ? 8.444 15.360 -5.807 1.00 74.69 79 GLN A CA 1
ATOM 602 C C . GLN A 1 79 ? 9.351 16.540 -5.440 1.00 74.69 79 GLN A C 1
ATOM 604 O O . GLN A 1 79 ? 9.565 16.793 -4.258 1.00 74.69 79 GLN A O 1
ATOM 609 N N . ALA A 1 80 ? 9.856 17.284 -6.428 1.00 74.56 80 ALA A N 1
ATOM 610 C CA . ALA A 1 80 ? 10.678 18.466 -6.176 1.00 74.56 80 ALA A CA 1
ATOM 611 C C . ALA A 1 80 ? 9.890 19.591 -5.477 1.00 74.56 80 ALA A C 1
ATOM 613 O O . ALA A 1 80 ? 10.458 20.337 -4.681 1.00 74.56 80 ALA A O 1
ATOM 614 N N . GLU A 1 81 ? 8.591 19.710 -5.753 1.00 74.44 81 GLU A N 1
ATOM 615 C CA . GLU A 1 81 ? 7.697 20.672 -5.103 1.00 74.44 81 GLU A CA 1
ATOM 616 C C . GLU A 1 81 ? 7.416 20.287 -3.646 1.00 74.44 81 GLU A C 1
ATOM 618 O O . GLU A 1 81 ? 7.621 21.106 -2.753 1.00 74.44 81 GLU A O 1
ATOM 623 N N . ILE A 1 82 ? 7.096 19.015 -3.385 1.00 78.19 82 ILE A N 1
ATOM 624 C CA . ILE A 1 82 ? 6.898 18.495 -2.022 1.00 78.19 82 ILE A CA 1
ATOM 625 C C . ILE A 1 82 ? 8.184 18.628 -1.188 1.00 78.19 82 ILE A C 1
ATOM 627 O O . ILE A 1 82 ? 8.130 19.015 -0.023 1.00 78.19 82 ILE A O 1
ATOM 631 N N . ALA A 1 83 ? 9.354 18.364 -1.782 1.00 73.12 83 ALA A N 1
ATOM 632 C CA . ALA A 1 83 ? 10.645 18.528 -1.110 1.00 73.12 83 ALA A CA 1
ATOM 633 C C . ALA A 1 83 ? 10.983 20.001 -0.799 1.00 73.12 83 ALA A C 1
ATOM 635 O O . ALA A 1 83 ? 11.676 20.286 0.177 1.00 73.12 83 ALA A O 1
ATOM 636 N N . ARG A 1 84 ? 10.494 20.956 -1.603 1.00 68.38 84 ARG A N 1
ATOM 637 C CA . ARG A 1 84 ? 10.623 22.394 -1.307 1.00 68.38 84 ARG A CA 1
ATOM 638 C C . ARG A 1 84 ? 9.682 22.833 -0.191 1.00 68.38 84 ARG A C 1
ATOM 640 O O . ARG A 1 84 ? 10.080 23.638 0.647 1.00 68.38 84 ARG A O 1
ATOM 647 N N . GLU A 1 85 ? 8.465 22.302 -0.166 1.00 69.81 85 GLU A N 1
ATOM 648 C CA . GLU A 1 85 ? 7.469 22.626 0.856 1.00 69.81 85 GLU A CA 1
ATOM 649 C C . GLU A 1 85 ? 7.888 22.100 2.239 1.00 69.81 85 GLU A C 1
ATOM 651 O O . GLU A 1 85 ? 7.770 22.808 3.240 1.00 69.81 85 GLU A O 1
ATOM 656 N N . SER A 1 86 ? 8.494 20.909 2.296 1.00 74.44 86 SER A N 1
ATOM 657 C CA . SER A 1 86 ? 9.036 20.355 3.542 1.00 74.44 86 SER A CA 1
ATOM 658 C C . SER A 1 86 ? 10.302 21.072 4.032 1.00 74.44 86 SER A C 1
ATOM 660 O O . SER A 1 86 ? 10.491 21.201 5.240 1.00 74.44 86 SER A O 1
ATOM 662 N N . ALA A 1 87 ? 11.135 21.614 3.135 1.00 64.00 87 ALA A N 1
ATOM 663 C CA . ALA A 1 87 ? 12.305 22.415 3.509 1.00 64.00 87 ALA A CA 1
ATOM 664 C C . ALA A 1 87 ? 11.948 23.842 3.982 1.00 64.00 87 ALA A C 1
ATOM 666 O O . ALA A 1 87 ? 12.666 24.418 4.798 1.00 64.00 87 ALA A O 1
ATOM 667 N N . GLY A 1 88 ? 10.839 24.417 3.500 1.00 57.78 88 GLY A N 1
ATOM 668 C CA . GLY A 1 88 ? 10.395 25.772 3.857 1.00 57.78 88 GLY A CA 1
ATOM 669 C C . GLY A 1 88 ? 9.643 25.880 5.189 1.00 57.78 88 GLY A C 1
ATOM 670 O O . GLY A 1 88 ? 9.614 26.953 5.790 1.00 57.78 88 GLY A O 1
ATOM 671 N N . PHE A 1 89 ? 9.063 24.783 5.686 1.00 51.66 89 PHE A N 1
ATOM 672 C CA . PHE A 1 89 ? 8.243 24.794 6.905 1.00 51.66 89 PHE A CA 1
ATOM 673 C C . PHE A 1 89 ? 9.062 24.782 8.213 1.00 51.66 89 PHE A C 1
ATOM 675 O O . PHE A 1 89 ? 8.517 25.014 9.290 1.00 51.66 89 PHE A O 1
ATOM 682 N N . SER A 1 90 ? 10.382 24.565 8.150 1.00 53.09 90 SER A N 1
ATOM 683 C CA . SER A 1 90 ? 11.231 24.457 9.349 1.00 53.09 90 SER A CA 1
ATOM 684 C C . SER A 1 90 ? 11.774 25.795 9.885 1.00 53.09 90 SER A C 1
ATOM 686 O O . SER A 1 90 ? 12.417 25.804 10.934 1.00 53.09 90 SER A O 1
ATOM 688 N N . SER A 1 91 ? 11.520 26.928 9.221 1.00 53.12 91 SER A N 1
ATOM 689 C CA . SER A 1 91 ? 12.201 28.203 9.526 1.00 53.12 91 SER A CA 1
ATOM 690 C C . SER A 1 91 ? 11.381 29.217 10.340 1.00 53.12 91 SER A C 1
ATOM 692 O O . SER A 1 91 ? 11.897 30.287 10.647 1.00 53.12 91 SER A O 1
ATOM 694 N N . SER A 1 92 ? 10.124 28.928 10.706 1.00 50.78 92 SER A N 1
ATOM 695 C CA . SER A 1 92 ? 9.216 29.936 11.299 1.00 50.78 92 SER A CA 1
ATOM 696 C C . SER A 1 92 ? 8.937 29.790 12.806 1.00 50.78 92 SER A C 1
ATOM 698 O O . SER A 1 92 ? 8.150 30.561 13.346 1.00 50.78 92 SER A O 1
ATOM 700 N N . LEU A 1 93 ? 9.558 28.840 13.514 1.00 53.03 93 LEU A N 1
ATOM 701 C CA . LEU A 1 93 ? 9.246 28.559 14.930 1.00 53.03 93 LEU A CA 1
ATOM 702 C C . LEU A 1 93 ? 10.224 29.173 15.951 1.00 53.03 93 LEU A C 1
ATOM 704 O O . LEU A 1 93 ? 10.164 28.841 17.130 1.00 53.03 93 LEU A O 1
ATOM 708 N N . ALA A 1 94 ? 11.109 30.082 15.527 1.00 50.22 94 ALA A N 1
ATOM 709 C CA . ALA A 1 94 ? 12.160 30.638 16.389 1.00 50.22 94 ALA A CA 1
ATOM 710 C C . ALA A 1 94 ? 11.913 32.070 16.910 1.00 50.22 94 ALA A C 1
ATOM 712 O O . ALA A 1 94 ? 12.796 32.619 17.565 1.00 50.22 94 ALA A O 1
ATOM 713 N N . ALA A 1 95 ? 10.760 32.699 16.659 1.00 52.00 95 ALA A N 1
ATOM 714 C CA . ALA A 1 95 ? 10.556 34.089 17.075 1.00 52.00 95 ALA A CA 1
ATOM 715 C C . ALA A 1 95 ? 9.109 34.421 17.462 1.00 52.00 95 ALA A C 1
ATOM 717 O O . ALA A 1 95 ? 8.491 35.259 16.826 1.00 52.00 95 ALA A O 1
ATOM 718 N N . GLU A 1 96 ? 8.578 33.818 18.530 1.00 43.47 96 GLU A N 1
ATOM 719 C CA . GLU A 1 96 ? 7.586 34.528 19.352 1.00 43.47 96 GLU A CA 1
ATOM 720 C C . GLU A 1 96 ? 7.559 33.965 20.779 1.00 43.47 96 GLU A C 1
ATOM 722 O O . GLU A 1 96 ? 6.866 33.016 21.132 1.00 43.47 96 GLU A O 1
ATOM 727 N N . THR A 1 97 ? 8.407 34.532 21.627 1.00 54.06 97 THR A N 1
ATOM 728 C CA . THR A 1 97 ? 8.293 34.464 23.082 1.00 54.06 97 THR A CA 1
ATOM 729 C C . THR A 1 97 ? 8.609 35.861 23.588 1.00 54.06 97 THR A C 1
ATOM 731 O O . THR A 1 97 ? 9.493 36.520 23.048 1.00 54.06 97 THR A O 1
ATOM 734 N N . VAL A 1 98 ? 7.895 36.260 24.643 1.00 55.00 98 VAL A N 1
ATOM 735 C CA . VAL A 1 98 ? 7.922 37.548 25.356 1.00 55.00 98 VAL A CA 1
ATOM 736 C C . VAL A 1 98 ? 6.842 38.528 24.893 1.00 55.00 98 VAL A C 1
ATOM 738 O O . VAL A 1 98 ? 7.135 39.416 24.110 1.00 55.00 98 VAL A O 1
ATOM 741 N N . ILE A 1 99 ? 5.644 38.441 25.495 1.00 51.00 99 ILE A N 1
ATOM 742 C CA . ILE A 1 99 ? 5.056 39.566 26.250 1.00 51.00 99 ILE A CA 1
ATOM 743 C C . ILE A 1 99 ? 4.322 39.012 27.481 1.00 51.00 99 ILE A C 1
ATOM 745 O O . ILE A 1 99 ? 3.473 38.128 27.400 1.00 51.00 99 ILE A O 1
ATOM 749 N N . ALA A 1 100 ? 4.714 39.537 28.637 1.00 49.12 100 ALA A N 1
ATOM 750 C CA . ALA A 1 100 ? 4.164 39.266 29.949 1.00 49.12 100 ALA A CA 1
ATOM 751 C C . ALA A 1 100 ? 2.816 39.971 30.189 1.00 49.12 100 ALA A C 1
ATOM 753 O O . ALA A 1 100 ? 2.593 41.079 29.712 1.00 49.12 100 ALA A O 1
ATOM 754 N N . GLY A 1 101 ? 2.006 39.377 31.071 1.00 48.19 101 GLY A N 1
ATOM 755 C CA . GLY A 1 101 ? 1.131 40.114 31.985 1.00 48.19 101 GLY A CA 1
ATOM 756 C C . GLY A 1 101 ? -0.328 40.277 31.563 1.00 48.19 101 GLY A C 1
ATOM 757 O O . GLY A 1 101 ? -0.644 41.133 30.747 1.00 48.19 101 GLY A O 1
ATOM 758 N N . SER A 1 102 ? -1.231 39.552 32.235 1.00 40.97 102 SER A N 1
ATOM 759 C CA . SER A 1 102 ? -2.306 40.140 33.066 1.00 40.97 102 SER A CA 1
ATOM 760 C C . SER A 1 102 ? -3.336 39.080 33.480 1.00 40.97 102 SER A C 1
ATOM 762 O O . SER A 1 102 ? -4.108 38.588 32.664 1.00 40.97 102 SER A O 1
ATOM 764 N N . SER A 1 103 ? -3.388 38.777 34.780 1.00 47.12 103 SER A N 1
ATOM 765 C CA . SER A 1 103 ? -4.623 38.349 35.461 1.00 47.12 103 SER A CA 1
ATOM 766 C C . SER A 1 103 ? -5.668 39.476 35.339 1.00 47.12 103 SER A C 1
ATOM 768 O O . SER A 1 103 ? -5.256 40.639 35.296 1.00 47.12 103 SER A O 1
ATOM 770 N N . PRO A 1 104 ? -6.995 39.214 35.367 1.00 61.00 104 PRO A N 1
ATOM 771 C CA . PRO A 1 104 ? -7.633 39.033 36.676 1.00 61.00 104 PRO A CA 1
ATOM 772 C C . PRO A 1 104 ? -8.938 38.189 36.713 1.00 61.00 104 PRO A C 1
ATOM 774 O O . PRO A 1 104 ? -9.651 38.014 35.735 1.00 61.00 104 PRO A O 1
ATOM 777 N N . ARG A 1 105 ? -9.291 37.812 37.952 1.00 46.47 105 ARG A N 1
ATOM 778 C CA . ARG A 1 105 ? -10.650 37.803 38.537 1.00 46.47 105 ARG A CA 1
ATOM 779 C C . ARG A 1 105 ? -11.655 36.694 38.170 1.00 46.47 105 ARG A C 1
ATOM 781 O O . ARG A 1 105 ? -12.458 36.803 37.257 1.00 46.47 105 ARG A O 1
ATOM 788 N N . SER A 1 106 ? -11.702 35.714 39.072 1.00 49.97 106 SER A N 1
ATOM 789 C CA . SER A 1 106 ? -12.879 35.301 39.859 1.00 49.97 106 SER A CA 1
ATOM 790 C C . SER A 1 106 ? -14.253 35.864 39.442 1.00 49.97 106 SER A C 1
ATOM 792 O O . SER A 1 106 ? -14.513 37.055 39.622 1.00 49.97 106 SER A O 1
ATOM 794 N N 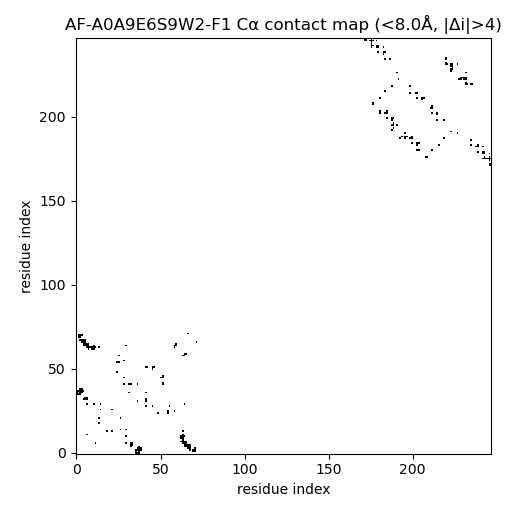. GLN A 1 107 ? -15.173 34.976 39.051 1.00 49.72 107 GLN A N 1
ATOM 795 C CA . GLN A 1 107 ? -16.566 35.065 39.492 1.00 49.72 107 GLN A CA 1
ATOM 796 C C . GLN A 1 107 ? -17.198 33.674 39.612 1.00 49.72 107 GLN A C 1
ATOM 798 O O . GLN A 1 107 ? -17.187 32.869 38.684 1.00 49.72 107 GLN A O 1
ATOM 803 N N . ALA A 1 108 ? -17.708 33.419 40.814 1.00 46.78 108 ALA A N 1
ATOM 804 C CA . ALA A 1 108 ? -18.472 32.256 41.213 1.00 46.78 108 ALA A CA 1
ATOM 805 C C . ALA A 1 108 ? -19.946 32.400 40.807 1.00 46.78 108 ALA A C 1
ATOM 807 O O . ALA A 1 108 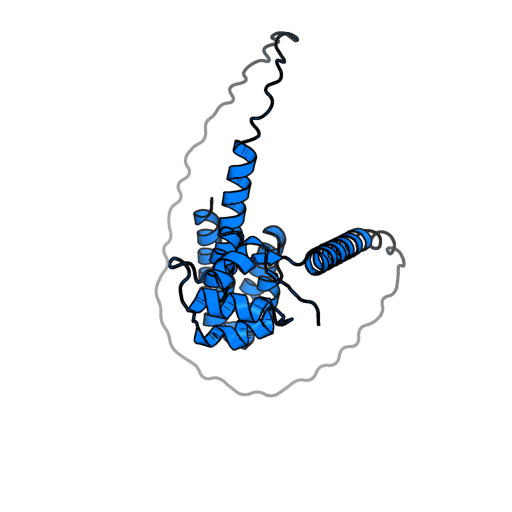? -20.493 33.501 40.815 1.00 46.78 108 ALA A O 1
ATOM 808 N N . GLY A 1 109 ? -20.600 31.268 40.561 1.00 44.22 109 GLY A N 1
ATOM 809 C CA . GLY A 1 109 ? -22.052 31.149 40.488 1.00 44.22 109 GLY A CA 1
ATOM 810 C C . GLY A 1 109 ? -22.460 29.673 40.582 1.00 44.22 109 GLY A C 1
ATOM 811 O O . GLY A 1 109 ? -22.008 28.892 39.747 1.00 44.22 109 GLY A O 1
ATOM 812 N N . PRO A 1 110 ? -23.252 29.263 41.592 1.00 70.31 110 PRO A N 1
ATOM 813 C CA . PRO A 1 110 ? -23.705 27.887 41.772 1.00 70.31 110 PRO A CA 1
ATOM 814 C C . PRO A 1 110 ? -25.074 27.672 41.113 1.00 70.31 110 PRO A C 1
ATOM 816 O O . PRO A 1 110 ? -25.945 28.535 41.208 1.00 70.31 110 PRO A O 1
ATOM 819 N N . VAL A 1 111 ? -25.313 26.496 40.527 1.00 58.88 111 VAL A N 1
ATOM 820 C CA . VAL A 1 111 ? -26.686 26.018 40.309 1.00 58.88 111 VAL A CA 1
ATOM 821 C C . VAL A 1 111 ? -26.770 24.539 40.662 1.00 58.88 111 VAL A C 1
ATOM 823 O O . VAL A 1 111 ? -26.049 23.697 40.131 1.00 58.88 111 VAL A O 1
ATOM 826 N N . THR A 1 112 ? -27.634 24.272 41.629 1.00 47.00 112 THR A N 1
ATOM 827 C CA . THR A 1 112 ? -27.911 22.987 42.263 1.00 47.00 112 THR A CA 1
ATOM 828 C C . THR A 1 112 ? -29.175 22.363 41.648 1.00 47.00 112 THR A C 1
ATOM 830 O O . THR A 1 112 ? -30.044 23.090 41.177 1.00 47.00 112 THR A O 1
ATOM 833 N N . LEU A 1 113 ? -29.306 21.040 41.830 1.00 41.44 113 LEU A N 1
ATOM 834 C CA . LEU A 1 113 ? -30.529 20.234 42.047 1.00 41.44 113 LEU A CA 1
ATOM 835 C C . LEU A 1 113 ? -31.179 19.465 40.877 1.00 41.44 113 LEU A C 1
ATOM 837 O O . LEU A 1 113 ? -31.676 20.030 39.912 1.00 41.44 113 LEU A O 1
ATOM 841 N N . GLY A 1 114 ? -31.297 18.150 41.124 1.00 38.91 114 GLY A N 1
ATOM 842 C CA . GLY A 1 114 ? -32.187 17.175 40.479 1.00 38.91 114 GLY A CA 1
ATOM 843 C C . GLY A 1 114 ? -31.399 15.964 39.965 1.00 38.91 114 GLY A C 1
ATOM 844 O O . GLY A 1 114 ? -30.884 16.011 38.862 1.00 38.91 114 GLY A O 1
ATOM 845 N N . GLY A 1 115 ? -31.146 14.873 40.693 1.00 45.53 115 GLY A N 1
ATOM 846 C CA . GLY A 1 115 ? -31.972 14.195 41.688 1.00 45.53 115 GLY A CA 1
ATOM 847 C C . GLY A 1 115 ? -32.755 13.066 41.013 1.00 45.53 115 GLY A C 1
ATOM 848 O O . GLY A 1 115 ? -33.804 13.351 40.461 1.00 45.53 115 GLY A O 1
ATOM 849 N N . SER A 1 116 ? -32.238 11.828 41.052 1.00 44.00 116 SER A N 1
ATOM 850 C CA . SER A 1 116 ? -33.030 10.580 41.057 1.00 44.00 116 SER A CA 1
ATOM 851 C C . SER A 1 116 ? -32.135 9.349 41.280 1.00 44.00 116 SER A C 1
ATOM 853 O O . SER A 1 116 ? -31.547 8.784 40.367 1.00 44.00 116 SER A O 1
ATOM 855 N N . THR A 1 117 ? -31.994 9.027 42.563 1.00 44.16 117 THR A N 1
ATOM 856 C CA . THR A 1 117 ? -32.151 7.706 43.200 1.00 44.16 117 THR A CA 1
ATOM 857 C C . THR A 1 117 ? -31.721 6.410 42.484 1.00 44.16 117 THR A C 1
ATOM 859 O O . THR A 1 117 ? -32.327 5.960 41.517 1.00 44.16 117 THR A O 1
ATOM 862 N N . LEU A 1 118 ? -30.752 5.744 43.129 1.00 45.53 118 LEU A N 1
ATOM 863 C CA . LEU A 1 118 ? -30.453 4.299 43.123 1.00 45.53 118 LEU A CA 1
ATOM 864 C C . LEU A 1 118 ? -31.636 3.461 43.674 1.00 45.53 118 LEU A C 1
ATOM 866 O O . LEU A 1 118 ? -32.486 4.013 44.378 1.00 45.53 118 LEU A O 1
ATOM 870 N N . PRO A 1 119 ? -31.683 2.135 43.421 1.00 60.00 119 PRO A N 1
ATOM 871 C CA . PRO A 1 119 ? -31.083 1.153 44.352 1.00 60.00 119 PRO A CA 1
ATOM 872 C C . PRO A 1 119 ? -30.328 0.022 43.605 1.00 60.00 119 PRO A C 1
ATOM 874 O O . PRO A 1 119 ? -30.737 -0.414 42.540 1.00 60.00 119 PRO A O 1
ATOM 877 N N . ALA A 1 120 ? -29.100 -0.344 43.982 1.00 47.91 120 ALA A N 1
ATOM 878 C CA . ALA A 1 120 ? -28.666 -1.188 45.104 1.00 47.91 120 ALA A CA 1
ATOM 879 C C . ALA A 1 120 ? -28.530 -2.695 44.767 1.00 47.91 120 ALA A C 1
ATOM 881 O O . ALA A 1 120 ? -29.462 -3.338 44.306 1.00 47.91 120 ALA A O 1
ATOM 882 N N . LEU A 1 121 ? -27.379 -3.231 45.199 1.00 42.16 121 LEU A N 1
ATOM 883 C CA . LEU A 1 121 ? -27.185 -4.547 45.829 1.00 42.16 121 LEU A CA 1
ATOM 884 C C . LEU A 1 121 ? -26.928 -5.801 44.959 1.00 42.16 121 LEU A C 1
ATOM 886 O O . LEU A 1 121 ? -27.851 -6.469 44.507 1.00 42.16 121 LEU A O 1
ATOM 890 N N . SER A 1 122 ? -25.659 -6.233 44.913 1.00 43.72 122 SER A N 1
ATOM 891 C CA . SER A 1 122 ? -25.156 -7.517 45.480 1.00 43.72 122 SER A CA 1
ATOM 892 C C . SER A 1 122 ? -23.667 -7.687 45.117 1.00 43.72 122 SER A C 1
ATOM 894 O O . SER A 1 122 ? -23.307 -7.515 43.960 1.00 43.72 122 SER A O 1
ATOM 896 N N . LYS A 1 123 ? -22.723 -7.762 46.080 1.00 48.72 123 LYS A N 1
ATOM 897 C CA . LYS A 1 123 ? -22.236 -8.970 46.812 1.00 48.72 123 LYS A CA 1
ATOM 898 C C . LYS A 1 123 ? -21.853 -10.108 45.848 1.00 48.72 123 LYS A C 1
ATOM 900 O O . LYS A 1 123 ? -22.668 -10.463 45.018 1.00 48.72 123 LYS A O 1
ATOM 905 N N . ALA A 1 124 ? -20.705 -10.782 45.900 1.00 41.38 124 ALA A N 1
ATOM 906 C CA . ALA A 1 124 ? -19.615 -10.974 46.865 1.00 41.38 124 ALA A CA 1
ATOM 907 C C . ALA A 1 124 ? -18.350 -11.348 46.039 1.00 41.38 124 ALA A C 1
ATOM 909 O O . ALA A 1 124 ? -18.493 -11.776 44.902 1.00 41.38 124 ALA A O 1
ATOM 910 N N . GLY A 1 125 ? -17.099 -11.123 46.444 1.00 38.31 125 GLY A N 1
ATOM 911 C CA . GLY A 1 125 ? -16.393 -11.761 47.556 1.00 38.31 125 GLY A CA 1
ATOM 912 C C . GLY A 1 125 ? -15.212 -12.583 47.001 1.00 38.31 125 GLY A C 1
ATOM 913 O O . GLY A 1 125 ? -15.386 -13.317 46.036 1.00 38.31 125 GLY A O 1
ATOM 914 N N . GLY A 1 126 ? -14.025 -12.471 47.605 1.00 40.94 126 GLY A N 1
ATOM 915 C CA . GLY A 1 126 ? -12.914 -13.417 47.391 1.00 40.94 126 GLY A CA 1
ATOM 916 C C . GLY A 1 126 ? -11.514 -12.787 47.344 1.00 40.94 126 GLY A C 1
ATOM 917 O O . GLY A 1 126 ? -11.408 -11.627 46.966 1.00 40.94 126 GLY A O 1
ATOM 918 N N . PRO A 1 127 ? -10.452 -13.488 47.794 1.00 59.44 127 PRO A N 1
ATOM 919 C CA . PRO A 1 127 ? -9.580 -12.930 48.824 1.00 59.44 127 PRO A CA 1
ATOM 920 C C . PRO A 1 127 ? -8.107 -12.699 48.444 1.00 59.44 127 PRO A C 1
ATOM 922 O O . PRO A 1 127 ? -7.563 -13.224 47.481 1.00 59.44 127 PRO A O 1
ATOM 925 N N . VAL A 1 128 ? -7.496 -11.923 49.338 1.00 56.50 128 VAL A N 1
ATOM 926 C CA . VAL A 1 128 ? -6.082 -11.706 49.672 1.00 56.50 128 VAL A CA 1
ATOM 927 C C . VAL A 1 128 ? -5.146 -12.918 49.513 1.00 56.50 128 VAL A C 1
ATOM 929 O O . VAL A 1 128 ? -5.359 -13.954 50.134 1.00 56.50 128 VAL A O 1
ATOM 932 N N . THR A 1 129 ? -3.998 -12.675 48.871 1.00 55.50 129 THR A N 1
ATOM 933 C CA . THR A 1 129 ? -2.667 -13.280 49.131 1.00 55.50 129 THR A CA 1
ATOM 934 C C . THR A 1 129 ? -1.648 -12.155 48.872 1.00 55.50 129 THR A C 1
ATOM 936 O O . THR A 1 129 ? -1.645 -11.616 47.772 1.00 55.50 129 THR A O 1
ATOM 939 N N . ARG A 1 130 ? -0.879 -11.552 49.790 1.00 46.94 130 ARG A N 1
ATOM 940 C CA . ARG A 1 130 ? -0.042 -11.963 50.937 1.00 46.94 130 ARG A CA 1
ATOM 941 C C . ARG A 1 130 ? 1.107 -12.915 50.580 1.00 46.94 130 ARG A C 1
ATOM 943 O O . ARG A 1 130 ? 0.902 -14.119 50.562 1.00 46.94 130 ARG A O 1
ATOM 950 N N . GLY A 1 131 ? 2.320 -12.356 50.484 1.00 42.34 131 GLY A N 1
ATOM 951 C CA . GLY A 1 131 ? 3.537 -12.983 51.022 1.00 42.34 131 GLY A CA 1
ATOM 952 C C . GLY A 1 131 ? 4.701 -13.219 50.050 1.00 42.34 131 GLY A C 1
ATOM 953 O O . GLY A 1 131 ? 4.517 -13.854 49.021 1.00 42.34 131 GLY A O 1
ATOM 954 N N . GLY A 1 132 ? 5.896 -12.776 50.469 1.00 44.59 132 GLY A N 1
ATOM 955 C CA . GLY A 1 132 ? 7.225 -13.077 49.908 1.00 44.59 132 GLY A CA 1
ATOM 956 C C . GLY A 1 132 ? 7.818 -11.854 49.208 1.00 44.59 132 GLY A C 1
ATOM 957 O O . GLY A 1 132 ? 7.432 -11.552 48.089 1.00 44.59 132 GLY A O 1
ATOM 958 N N . ASP A 1 133 ? 8.656 -11.003 49.802 1.00 46.16 133 ASP A N 1
ATOM 959 C CA . ASP A 1 133 ? 9.824 -11.225 50.673 1.00 46.16 133 ASP A CA 1
ATOM 960 C C . ASP A 1 133 ? 10.783 -12.294 50.140 1.00 46.16 133 ASP A C 1
ATOM 962 O O . ASP A 1 133 ? 10.663 -13.485 50.415 1.00 46.16 133 ASP A O 1
ATOM 966 N N . SER A 1 134 ? 11.731 -11.835 49.327 1.00 60.59 134 SER A N 1
ATOM 967 C CA . SER A 1 134 ? 13.035 -12.463 49.144 1.00 60.59 134 SER A CA 1
ATOM 968 C C . SER A 1 134 ? 14.043 -11.351 48.879 1.00 60.59 134 SER A C 1
ATOM 970 O O . SER A 1 134 ? 14.272 -10.910 47.755 1.00 60.59 134 SER A O 1
ATOM 972 N N . ARG A 1 135 ? 14.584 -10.846 49.990 1.00 57.38 135 ARG A N 1
ATOM 973 C CA . ARG A 1 135 ? 15.945 -10.322 50.077 1.00 57.38 135 ARG A CA 1
ATOM 974 C C . ARG A 1 135 ? 16.921 -11.453 49.761 1.00 57.38 135 ARG A C 1
ATOM 976 O O . ARG A 1 135 ? 16.886 -12.446 50.464 1.00 57.38 135 ARG A O 1
ATOM 983 N N . GLU A 1 136 ? 17.806 -11.243 48.796 1.00 45.19 136 GLU A N 1
ATOM 984 C CA . GLU A 1 136 ? 19.141 -11.850 48.616 1.00 45.19 136 GLU A CA 1
ATOM 985 C C . GLU A 1 136 ? 19.697 -11.199 47.331 1.00 45.19 136 GLU A C 1
ATOM 987 O O . GLU A 1 136 ? 18.946 -10.989 46.389 1.00 45.19 136 GLU A O 1
ATOM 992 N N . SER A 1 137 ? 20.944 -10.779 47.141 1.00 53.12 137 SER A N 1
ATOM 993 C CA . SER A 1 137 ? 22.180 -10.711 47.916 1.00 53.12 137 SER A CA 1
ATOM 994 C C . SER A 1 137 ? 23.071 -9.744 47.106 1.00 53.12 137 SER A C 1
ATOM 996 O O . SER A 1 137 ? 23.160 -9.862 45.888 1.00 53.12 137 SER A O 1
ATOM 998 N N . LEU A 1 138 ? 23.509 -8.611 47.658 1.00 46.06 138 LEU A N 1
ATOM 999 C CA . LEU A 1 138 ? 24.908 -8.329 48.024 1.00 46.06 138 LEU A CA 1
ATOM 1000 C C . LEU A 1 138 ? 26.019 -9.114 47.274 1.00 46.06 138 LEU A C 1
ATOM 1002 O O . LEU A 1 138 ? 25.984 -10.341 47.236 1.00 46.06 138 LEU A O 1
ATOM 1006 N N . VAL A 1 139 ? 27.071 -8.351 46.895 1.00 52.38 139 VAL A N 1
ATOM 1007 C CA . VAL A 1 139 ? 28.493 -8.720 46.618 1.00 52.38 139 VAL A CA 1
ATOM 1008 C C . VAL A 1 139 ? 28.853 -8.931 45.125 1.00 52.38 139 VAL A C 1
ATOM 1010 O O . VAL A 1 139 ? 28.560 -9.978 44.570 1.00 52.38 139 VAL A O 1
ATOM 1013 N N . ASN A 1 140 ? 29.346 -7.905 44.395 1.00 51.19 140 ASN A N 1
ATOM 1014 C CA . ASN A 1 140 ? 30.754 -7.418 44.210 1.00 51.19 140 ASN A CA 1
ATOM 1015 C C . ASN A 1 140 ? 31.495 -8.109 43.028 1.00 51.19 140 ASN A C 1
ATOM 1017 O O . ASN A 1 140 ? 31.067 -9.181 42.622 1.00 51.19 140 ASN A O 1
ATOM 1021 N N . PRO A 1 141 ? 32.674 -7.639 42.546 1.00 59.69 141 PRO A N 1
ATOM 1022 C CA . PRO A 1 141 ? 33.260 -6.294 42.517 1.00 59.69 141 PRO A CA 1
ATOM 1023 C C . PRO A 1 141 ? 33.724 -5.858 41.104 1.00 59.69 141 PRO A C 1
ATOM 1025 O O . PRO A 1 141 ? 33.827 -6.633 40.156 1.00 59.69 141 PRO A O 1
ATOM 1028 N N . ALA A 1 142 ? 34.093 -4.581 41.014 1.00 49.91 142 ALA A N 1
ATOM 1029 C CA . ALA A 1 142 ? 34.875 -3.989 39.940 1.00 49.91 142 ALA A CA 1
ATOM 1030 C C . ALA A 1 142 ? 36.101 -4.835 39.539 1.00 49.91 142 ALA A C 1
ATOM 1032 O O . ALA A 1 142 ? 36.946 -5.154 40.374 1.00 49.91 142 ALA A O 1
ATOM 1033 N N . THR A 1 143 ? 36.257 -5.095 38.241 1.00 50.66 143 THR A N 1
ATOM 1034 C CA . THR A 1 143 ? 37.564 -5.384 37.639 1.00 50.66 143 THR A CA 1
ATOM 1035 C C . THR A 1 143 ? 37.958 -4.219 36.748 1.00 50.66 143 THR A C 1
ATOM 1037 O O . THR A 1 143 ? 37.480 -4.012 35.638 1.00 50.66 143 THR A O 1
ATOM 1040 N N . GLN A 1 144 ? 38.838 -3.420 37.329 1.00 53.09 144 GLN A N 1
ATOM 1041 C CA . GLN A 1 144 ? 39.617 -2.370 36.715 1.00 53.09 144 GLN A CA 1
ATOM 1042 C C . GLN A 1 144 ? 40.677 -3.020 35.811 1.00 53.09 144 GLN A C 1
ATOM 1044 O O . GLN A 1 144 ? 41.686 -3.523 36.300 1.00 53.09 144 GLN A O 1
ATOM 1049 N N . THR A 1 145 ? 40.484 -3.001 34.493 1.00 46.75 145 THR A N 1
ATOM 1050 C CA . THR A 1 145 ? 41.555 -3.296 33.528 1.00 46.75 145 THR A CA 1
ATOM 1051 C C . THR A 1 145 ? 42.096 -2.005 32.924 1.00 46.75 145 THR A C 1
ATOM 1053 O O . THR A 1 145 ? 41.502 -1.375 32.057 1.00 46.75 145 THR A O 1
ATOM 1056 N N . LYS A 1 146 ? 43.240 -1.631 33.498 1.00 48.69 146 LYS A N 1
ATOM 1057 C CA . LYS A 1 146 ? 44.369 -0.814 33.031 1.00 48.69 146 LYS A CA 1
ATOM 1058 C C . LYS A 1 146 ? 44.368 -0.370 31.545 1.00 48.69 146 LYS A C 1
ATOM 1060 O O . LYS A 1 146 ? 44.143 -1.197 30.664 1.00 48.69 146 LYS A O 1
ATOM 1065 N N . PRO A 1 147 ? 44.767 0.885 31.251 1.00 51.28 147 PRO A N 1
ATOM 1066 C CA . PRO A 1 147 ? 44.924 1.388 29.891 1.00 51.28 147 PRO A CA 1
ATOM 1067 C C . PRO A 1 147 ? 46.186 0.797 29.253 1.00 51.28 147 PRO A C 1
ATOM 1069 O O . PRO A 1 147 ? 47.304 1.026 29.722 1.00 51.28 147 PRO A O 1
ATOM 1072 N N . GLN A 1 148 ? 46.017 0.039 28.173 1.00 49.91 148 GLN A N 1
ATOM 1073 C CA . GLN A 1 148 ? 47.128 -0.439 27.361 1.00 49.91 148 GLN A CA 1
ATOM 1074 C C . GLN A 1 148 ? 47.360 0.559 26.221 1.00 49.91 148 GLN A C 1
ATOM 1076 O O . GLN A 1 148 ? 46.654 0.562 25.218 1.00 49.91 148 GLN A O 1
ATOM 1081 N N . LYS A 1 149 ? 48.361 1.431 26.399 1.00 55.56 149 LYS A N 1
ATOM 1082 C CA . LYS A 1 149 ? 49.045 2.112 25.293 1.00 55.56 149 LYS A CA 1
ATOM 1083 C C . LYS A 1 149 ? 49.636 1.027 24.388 1.00 55.56 149 LYS A C 1
ATOM 1085 O O . LYS A 1 149 ? 50.656 0.441 24.743 1.00 55.56 149 LYS A O 1
ATOM 1090 N N . ARG A 1 150 ? 48.994 0.752 23.257 1.00 53.50 150 ARG A N 1
ATOM 1091 C CA . ARG A 1 150 ? 49.640 0.152 22.092 1.00 53.50 150 ARG A CA 1
ATOM 1092 C C . ARG A 1 150 ? 49.367 1.047 20.898 1.00 53.50 150 ARG A C 1
ATOM 1094 O O . ARG A 1 150 ? 48.229 1.218 20.483 1.00 53.50 150 ARG A O 1
ATOM 1101 N N . ASP A 1 151 ? 50.455 1.687 20.507 1.00 48.62 151 ASP A N 1
ATOM 1102 C CA . ASP A 1 151 ? 50.826 2.004 19.140 1.00 48.62 151 ASP A CA 1
ATOM 1103 C C . ASP A 1 151 ? 49.749 2.634 18.255 1.00 48.62 151 ASP A C 1
ATOM 1105 O O . ASP A 1 151 ? 48.969 1.999 17.552 1.00 48.62 151 ASP A O 1
ATOM 1109 N N . LEU A 1 152 ? 49.809 3.966 18.255 1.00 55.84 152 LEU A N 1
ATOM 1110 C CA . LEU A 1 152 ? 49.602 4.753 17.054 1.00 55.84 152 LEU A CA 1
ATOM 1111 C C . LEU A 1 152 ? 50.424 4.165 15.886 1.00 55.84 152 LEU A C 1
ATOM 1113 O O . LEU A 1 152 ? 51.646 4.104 15.993 1.00 55.84 152 LEU A O 1
ATOM 1117 N N . ARG A 1 153 ? 49.730 3.979 14.753 1.00 52.16 153 ARG A N 1
ATOM 1118 C CA . ARG A 1 153 ? 50.206 3.868 13.353 1.00 52.16 153 ARG A CA 1
ATOM 1119 C C . ARG A 1 153 ? 50.521 2.451 12.847 1.00 52.16 153 ARG A C 1
ATOM 1121 O O . ARG A 1 153 ? 51.306 1.749 13.452 1.00 52.16 153 ARG A O 1
ATOM 1128 N N . GLU A 1 154 ? 49.952 2.151 11.668 1.00 51.38 154 GLU A N 1
ATOM 1129 C CA . GLU A 1 154 ? 49.989 0.898 10.873 1.00 51.38 154 GLU A CA 1
ATOM 1130 C C . GLU A 1 154 ? 48.871 -0.087 11.267 1.00 51.38 154 GLU A C 1
ATOM 1132 O O . GLU A 1 154 ? 48.967 -0.778 12.264 1.00 51.38 154 GLU A O 1
ATOM 1137 N N . LEU A 1 155 ? 47.715 -0.203 10.605 1.00 53.22 155 LEU A N 1
ATOM 1138 C CA . LEU A 1 155 ? 47.428 -0.268 9.172 1.00 53.22 155 LEU A CA 1
ATOM 1139 C C . LEU A 1 155 ? 45.975 0.195 8.943 1.00 53.22 155 LEU A C 1
ATOM 1141 O O . LEU A 1 155 ? 45.049 -0.613 8.908 1.00 53.22 155 LEU A O 1
ATOM 1145 N N . ALA A 1 156 ? 45.761 1.501 8.777 1.00 52.34 156 ALA A N 1
ATOM 1146 C CA . ALA A 1 156 ? 44.514 2.030 8.223 1.00 52.34 156 ALA A CA 1
ATOM 1147 C C . ALA A 1 156 ? 44.485 1.752 6.708 1.00 52.34 156 ALA A C 1
ATOM 1149 O O . ALA A 1 156 ? 44.546 2.663 5.886 1.00 52.34 156 ALA A O 1
ATOM 1150 N N . LEU A 1 157 ? 44.480 0.466 6.346 1.00 51.12 157 LEU A N 1
ATOM 1151 C CA . LEU A 1 157 ? 44.049 0.014 5.036 1.00 51.12 157 LEU A CA 1
ATOM 1152 C C . LEU A 1 157 ? 42.538 0.222 4.984 1.00 51.12 157 LEU A C 1
ATOM 1154 O O . LEU A 1 157 ? 41.797 -0.313 5.805 1.00 51.12 157 LEU A O 1
ATOM 1158 N N . LEU A 1 158 ? 42.141 1.055 4.032 1.00 52.97 158 LEU A N 1
ATOM 1159 C CA . LEU A 1 158 ? 40.796 1.325 3.549 1.00 52.97 158 LEU A CA 1
ATOM 1160 C C . LEU A 1 158 ? 39.969 0.030 3.444 1.00 52.97 158 LEU A C 1
ATOM 1162 O O . LEU A 1 158 ? 39.937 -0.613 2.400 1.00 52.97 158 LEU A O 1
ATOM 1166 N N . ALA A 1 159 ? 39.301 -0.359 4.528 1.00 59.34 159 ALA A N 1
ATOM 1167 C CA . ALA A 1 159 ? 38.164 -1.260 4.455 1.00 59.34 159 ALA A CA 1
ATOM 1168 C C . ALA A 1 159 ? 37.007 -0.427 3.900 1.00 59.34 159 ALA A C 1
ATOM 1170 O O . ALA A 1 159 ? 36.250 0.187 4.653 1.00 59.34 159 ALA A O 1
ATOM 1171 N N . GLU A 1 160 ? 36.954 -0.307 2.573 1.00 57.38 160 GLU A N 1
ATOM 1172 C CA . GLU A 1 160 ? 35.765 0.200 1.903 1.00 57.38 160 GLU A CA 1
ATOM 1173 C C . GLU A 1 160 ? 34.597 -0.706 2.318 1.00 57.38 160 GLU A C 1
ATOM 1175 O O . GLU A 1 160 ? 34.691 -1.921 2.130 1.00 57.38 160 GLU A O 1
ATOM 1180 N N . PRO A 1 161 ? 33.540 -0.177 2.965 1.00 65.94 161 PRO A N 1
ATOM 1181 C CA . PRO A 1 161 ? 32.393 -0.995 3.320 1.00 65.94 161 PRO A CA 1
ATOM 1182 C C . PRO A 1 161 ? 31.789 -1.535 2.025 1.00 65.94 161 PRO A C 1
ATOM 1184 O O . PRO A 1 161 ? 31.359 -0.756 1.174 1.00 65.94 161 PRO A O 1
ATOM 1187 N N . ASP A 1 162 ? 31.794 -2.860 1.878 1.00 58.44 162 ASP A N 1
ATOM 1188 C CA . ASP A 1 162 ? 31.212 -3.569 0.742 1.00 58.44 162 ASP A CA 1
ATOM 1189 C C . ASP A 1 162 ? 29.809 -3.001 0.437 1.00 58.44 162 ASP A C 1
ATOM 1191 O O . ASP A 1 162 ? 28.900 -3.122 1.268 1.00 58.44 162 ASP A O 1
ATOM 1195 N N . PRO A 1 163 ? 29.584 -2.382 -0.740 1.00 65.31 163 PRO A N 1
ATOM 1196 C CA . PRO A 1 163 ? 28.334 -1.683 -1.059 1.00 65.31 163 PRO A CA 1
ATOM 1197 C C . PRO A 1 163 ? 27.117 -2.619 -1.153 1.00 65.31 163 PRO A C 1
ATOM 1199 O O . PRO A 1 163 ? 25.983 -2.161 -1.294 1.00 65.31 163 PRO A O 1
ATOM 1202 N N . VAL A 1 164 ? 27.336 -3.932 -1.067 1.00 65.00 164 VAL A N 1
ATOM 1203 C CA . VAL A 1 164 ? 26.316 -4.966 -1.252 1.00 65.00 164 VAL A CA 1
ATOM 1204 C C . VAL A 1 164 ? 25.442 -5.152 -0.002 1.00 65.00 164 VAL A C 1
ATOM 1206 O O . VAL A 1 164 ? 24.234 -5.328 -0.132 1.00 65.00 164 VAL A O 1
ATOM 1209 N N . GLN A 1 165 ? 25.997 -5.017 1.210 1.00 61.59 165 GLN A N 1
ATOM 1210 C CA . GLN A 1 165 ? 25.236 -5.218 2.459 1.00 61.59 165 GLN A CA 1
ATOM 1211 C C . GLN A 1 165 ? 24.225 -4.096 2.746 1.00 61.59 165 GLN A C 1
ATOM 1213 O O . GLN A 1 165 ? 23.184 -4.326 3.364 1.00 61.59 165 GLN A O 1
ATOM 1218 N N . THR A 1 166 ? 24.484 -2.881 2.261 1.00 65.06 166 THR A N 1
ATOM 1219 C CA . THR A 1 166 ? 23.575 -1.739 2.450 1.00 65.06 166 THR A CA 1
ATOM 1220 C C . THR A 1 166 ? 22.298 -1.883 1.618 1.00 65.06 166 THR A C 1
ATOM 1222 O O . THR A 1 166 ? 21.222 -1.480 2.060 1.00 65.06 166 THR A O 1
ATOM 1225 N N . ALA A 1 167 ? 22.391 -2.483 0.428 1.00 69.31 167 ALA A N 1
ATOM 1226 C CA . ALA A 1 167 ? 21.248 -2.642 -0.469 1.00 69.31 167 ALA A CA 1
ATOM 1227 C C . ALA A 1 167 ? 20.239 -3.686 0.040 1.00 69.31 167 ALA A C 1
ATOM 1229 O O . ALA A 1 167 ? 19.031 -3.463 -0.047 1.00 69.31 167 ALA A O 1
ATOM 1230 N N . GLU A 1 168 ? 20.716 -4.794 0.614 1.00 71.00 168 GLU A N 1
ATOM 1231 C CA . GLU A 1 168 ? 19.846 -5.848 1.155 1.00 71.00 168 GLU A CA 1
ATOM 1232 C C . GLU A 1 168 ? 19.069 -5.371 2.389 1.00 71.00 168 GLU A C 1
ATOM 1234 O O . GLU A 1 168 ? 17.864 -5.600 2.486 1.00 71.00 168 GLU A O 1
ATOM 1239 N N . SER A 1 169 ? 19.719 -4.619 3.283 1.00 73.12 169 SER A N 1
ATOM 1240 C CA . SER A 1 169 ? 19.076 -4.065 4.482 1.00 73.12 169 SER A CA 1
ATOM 1241 C C . SER A 1 169 ? 17.926 -3.103 4.140 1.00 73.12 169 SER A C 1
ATOM 1243 O O . SER A 1 169 ? 16.846 -3.177 4.727 1.00 73.12 169 SER A O 1
ATOM 1245 N N . LEU A 1 170 ? 18.105 -2.261 3.112 1.00 77.94 170 LEU A N 1
ATOM 1246 C CA . LEU A 1 170 ? 17.061 -1.344 2.635 1.00 77.94 170 LEU A CA 1
ATOM 1247 C C . LEU A 1 170 ? 15.874 -2.078 1.995 1.00 77.94 170 LEU A C 1
ATOM 1249 O O . LEU A 1 170 ? 14.725 -1.654 2.146 1.00 77.94 170 LEU A O 1
ATOM 1253 N N . ALA A 1 171 ? 16.127 -3.183 1.287 1.00 79.31 171 ALA A N 1
ATOM 1254 C CA . ALA A 1 171 ? 15.068 -3.989 0.687 1.00 79.31 171 ALA A CA 1
ATOM 1255 C C . ALA A 1 171 ? 14.203 -4.666 1.763 1.00 79.31 171 ALA A C 1
ATOM 1257 O O . ALA A 1 171 ? 12.973 -4.598 1.696 1.00 79.31 171 ALA A O 1
ATOM 1258 N N . ILE A 1 172 ? 14.844 -5.244 2.780 1.00 78.69 172 ILE A N 1
ATOM 1259 C CA . ILE A 1 172 ? 14.189 -5.877 3.931 1.00 78.69 172 ILE A CA 1
ATOM 1260 C C . ILE A 1 172 ? 13.334 -4.845 4.688 1.00 78.69 172 ILE A C 1
ATOM 1262 O O . ILE A 1 172 ? 12.137 -5.055 4.899 1.00 78.69 172 ILE A O 1
ATOM 1266 N N . GLU A 1 173 ? 13.888 -3.661 4.969 1.00 85.19 173 GLU A N 1
ATOM 1267 C CA . GLU A 1 173 ? 13.160 -2.578 5.640 1.00 85.19 173 GLU A CA 1
ATOM 1268 C C . GLU A 1 173 ? 11.937 -2.097 4.835 1.00 85.19 173 GLU A C 1
ATOM 1270 O O . GLU A 1 173 ? 10.866 -1.850 5.402 1.00 85.19 173 GLU A O 1
ATOM 1275 N N . SER A 1 174 ? 12.048 -2.039 3.502 1.00 88.25 174 SER A N 1
ATOM 1276 C CA . SER A 1 174 ? 10.930 -1.664 2.626 1.00 88.25 174 SER A CA 1
ATOM 1277 C C . SER A 1 174 ? 9.786 -2.688 2.646 1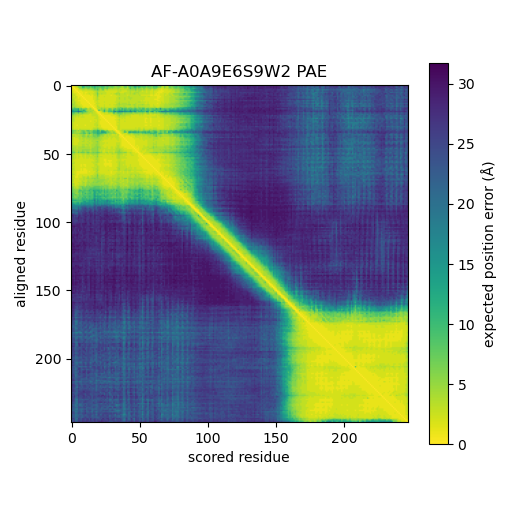.00 88.25 174 SER A C 1
ATOM 1279 O O . SER A 1 174 ? 8.608 -2.309 2.665 1.00 88.25 174 SER A O 1
ATOM 1281 N N . ALA A 1 175 ? 10.115 -3.982 2.710 1.00 89.81 175 ALA A N 1
ATOM 1282 C CA . ALA A 1 175 ? 9.133 -5.055 2.800 1.00 89.81 175 ALA A CA 1
ATOM 1283 C C . ALA A 1 175 ? 8.420 -5.040 4.162 1.00 89.81 175 ALA A C 1
ATOM 1285 O O . ALA A 1 175 ? 7.188 -5.100 4.209 1.00 89.81 175 ALA A O 1
ATOM 1286 N N . ALA A 1 176 ? 9.171 -4.866 5.258 1.00 91.62 176 ALA A N 1
ATOM 1287 C CA . ALA A 1 176 ? 8.624 -4.730 6.611 1.00 91.62 176 ALA A CA 1
ATOM 1288 C C . ALA A 1 176 ? 7.638 -3.565 6.723 1.00 91.62 176 ALA A C 1
ATOM 1290 O O . ALA A 1 176 ? 6.559 -3.688 7.313 1.00 91.62 176 ALA A O 1
ATOM 1291 N N . PHE A 1 177 ? 8.006 -2.425 6.136 1.00 95.31 177 PHE A N 1
ATOM 1292 C CA . PHE A 1 177 ? 7.184 -1.226 6.116 1.00 95.31 177 PHE A CA 1
ATOM 1293 C C . PHE A 1 177 ? 5.851 -1.463 5.397 1.00 95.31 177 PHE A C 1
ATOM 1295 O O . PHE A 1 177 ? 4.791 -1.157 5.950 1.00 95.31 177 PHE A O 1
ATOM 1302 N N . LEU A 1 178 ? 5.888 -2.048 4.194 1.00 95.12 178 LEU A N 1
ATOM 1303 C CA . LEU A 1 178 ? 4.685 -2.344 3.413 1.00 95.12 178 LEU A CA 1
ATOM 1304 C C . LEU A 1 178 ? 3.772 -3.348 4.126 1.00 95.12 178 LEU A C 1
ATOM 1306 O O . LEU A 1 178 ? 2.566 -3.108 4.208 1.00 95.12 178 LEU A O 1
ATOM 1310 N N . ALA A 1 179 ? 4.335 -4.419 4.692 1.00 94.19 179 ALA A N 1
ATOM 1311 C CA . ALA A 1 179 ? 3.577 -5.421 5.440 1.00 94.19 179 ALA A CA 1
ATOM 1312 C C . ALA A 1 179 ? 2.883 -4.813 6.670 1.00 94.19 179 ALA A C 1
ATOM 1314 O O . ALA A 1 179 ? 1.680 -4.994 6.867 1.00 94.19 179 ALA A O 1
ATOM 1315 N N . SER A 1 180 ? 3.612 -4.015 7.455 1.00 96.50 180 SER A N 1
ATOM 1316 C CA . SER A 1 180 ? 3.086 -3.368 8.666 1.00 96.50 180 SER A CA 1
ATOM 1317 C C . SER A 1 180 ? 1.998 -2.338 8.350 1.00 96.50 180 SER A C 1
ATOM 1319 O O . SER A 1 180 ? 0.994 -2.241 9.058 1.00 96.50 180 SER A O 1
ATOM 1321 N N . LYS A 1 181 ? 2.168 -1.583 7.258 1.00 97.62 181 LYS A N 1
ATOM 1322 C CA . LYS A 1 181 ? 1.171 -0.627 6.765 1.00 97.62 181 LYS A CA 1
ATOM 1323 C C . LYS A 1 181 ? -0.103 -1.333 6.303 1.00 97.62 181 LYS A C 1
ATOM 1325 O O . LYS A 1 181 ? -1.196 -0.896 6.661 1.00 97.62 181 LYS A O 1
ATOM 1330 N N . GLN A 1 182 ? 0.032 -2.422 5.546 1.00 97.44 182 GLN A N 1
ATOM 1331 C CA . GLN A 1 182 ? -1.109 -3.193 5.058 1.00 97.44 182 GLN A CA 1
ATOM 1332 C C . GLN A 1 182 ? -1.890 -3.825 6.217 1.00 97.44 182 GLN A C 1
ATOM 1334 O O . GLN A 1 182 ? -3.104 -3.645 6.292 1.00 97.44 182 GLN A O 1
ATOM 1339 N N . PHE A 1 183 ? -1.192 -4.441 7.181 1.00 97.94 183 PHE A N 1
ATOM 1340 C CA . PHE A 1 183 ? -1.800 -4.947 8.415 1.00 97.94 183 PHE A CA 1
ATOM 1341 C C . PHE A 1 183 ? -2.631 -3.868 9.122 1.00 97.94 183 PHE A C 1
ATOM 1343 O O . PHE A 1 183 ? -3.786 -4.102 9.481 1.00 97.94 183 PHE A O 1
ATOM 1350 N N . ALA A 1 184 ? -2.067 -2.668 9.297 1.00 98.19 184 ALA A N 1
ATOM 1351 C CA . ALA A 1 184 ? -2.754 -1.591 9.998 1.00 98.19 184 ALA A CA 1
ATOM 1352 C C . ALA A 1 184 ? -4.019 -1.119 9.263 1.00 98.19 184 ALA A C 1
ATOM 1354 O O . ALA A 1 184 ? -5.049 -0.888 9.900 1.00 98.19 184 ALA A O 1
ATOM 1355 N N . ILE A 1 185 ? -3.960 -1.005 7.932 1.00 98.19 185 ILE A N 1
ATOM 1356 C CA . ILE A 1 185 ? -5.111 -0.636 7.097 1.00 98.19 185 ILE A CA 1
ATOM 1357 C C . ILE A 1 185 ? -6.228 -1.675 7.231 1.00 98.19 185 ILE A C 1
ATOM 1359 O O . ILE A 1 185 ? -7.375 -1.302 7.491 1.00 98.19 185 ILE A O 1
ATOM 1363 N N . ASP A 1 186 ? -5.894 -2.959 7.107 1.00 98.31 186 ASP A N 1
ATOM 1364 C CA . ASP A 1 186 ? -6.871 -4.045 7.170 1.00 98.31 186 ASP A CA 1
ATOM 1365 C C . ASP A 1 186 ? -7.492 -4.155 8.568 1.00 98.31 186 ASP A C 1
ATOM 1367 O O . ASP A 1 186 ? -8.713 -4.272 8.708 1.00 98.31 186 ASP A O 1
ATOM 1371 N N . PHE A 1 187 ? -6.682 -4.025 9.623 1.00 98.50 187 PHE A N 1
ATOM 1372 C CA . PHE A 1 187 ? -7.169 -4.056 11.000 1.00 98.50 187 PHE A CA 1
ATOM 1373 C C . PHE A 1 187 ? -8.133 -2.901 11.295 1.00 98.50 187 PHE A C 1
ATOM 1375 O O . PHE A 1 187 ? -9.198 -3.116 11.880 1.00 98.50 187 PHE A O 1
ATOM 1382 N N . ILE A 1 188 ? -7.793 -1.676 10.876 1.00 98.25 188 ILE A N 1
ATOM 1383 C CA . ILE A 1 188 ? -8.653 -0.499 11.064 1.00 98.25 188 ILE A CA 1
ATOM 1384 C C . ILE A 1 188 ? -9.950 -0.645 10.270 1.00 98.25 188 ILE A C 1
ATOM 1386 O O . ILE A 1 188 ? -11.022 -0.366 10.808 1.00 98.25 188 ILE A O 1
ATOM 1390 N N . GLN A 1 189 ? -9.880 -1.109 9.022 1.00 97.69 189 GLN A N 1
ATOM 1391 C CA . GLN A 1 189 ? -11.061 -1.326 8.189 1.00 97.69 189 GLN A CA 1
ATOM 1392 C C . GLN A 1 189 ? -12.006 -2.364 8.815 1.00 97.69 189 GLN A C 1
ATOM 1394 O O . GLN A 1 189 ? -13.215 -2.135 8.852 1.00 97.69 189 GLN A O 1
ATOM 1399 N N . ASN A 1 190 ? -11.467 -3.458 9.358 1.00 98.19 190 ASN A N 1
ATOM 1400 C CA . ASN A 1 190 ? -12.254 -4.509 10.006 1.00 98.19 190 ASN A CA 1
ATOM 1401 C C . ASN A 1 190 ? -12.814 -4.073 11.369 1.00 98.19 190 ASN A C 1
ATOM 1403 O O . ASN A 1 190 ? -13.940 -4.424 11.719 1.00 98.19 190 ASN A O 1
ATOM 1407 N N . SER A 1 191 ? -12.058 -3.281 12.131 1.00 97.94 191 SER A N 1
ATOM 1408 C CA . SER A 1 191 ? -12.453 -2.863 13.480 1.00 97.94 191 SER A CA 1
ATOM 1409 C C . SER A 1 191 ? -13.396 -1.664 13.479 1.00 97.94 191 SER A C 1
ATOM 1411 O O . SER A 1 191 ? -14.317 -1.607 14.289 1.00 97.94 191 SER A O 1
ATOM 1413 N N . LEU A 1 192 ? -13.188 -0.681 12.605 1.00 97.25 192 LEU A N 1
ATOM 1414 C CA . LEU A 1 192 ? -13.925 0.589 12.606 1.00 97.25 192 LEU A CA 1
ATOM 1415 C C . LEU A 1 192 ? -14.870 0.742 11.403 1.00 97.25 192 LEU A C 1
ATOM 1417 O O . LEU A 1 192 ? -15.785 1.563 11.442 1.00 97.25 192 LEU A O 1
ATOM 1421 N N . GLY A 1 193 ? -14.700 -0.036 10.332 1.00 96.88 193 GLY A N 1
ATOM 1422 C CA . GLY A 1 193 ? -15.499 0.123 9.117 1.00 96.88 193 GLY A CA 1
ATOM 1423 C C . GLY A 1 193 ? -15.376 1.541 8.553 1.00 96.88 193 GLY A C 1
ATOM 1424 O O . GLY A 1 193 ? -14.275 2.062 8.372 1.00 96.88 193 GLY A O 1
ATOM 1425 N N . ASN A 1 194 ? -16.514 2.196 8.313 1.00 97.31 194 ASN A N 1
ATOM 1426 C CA . ASN A 1 194 ? -16.551 3.546 7.739 1.00 97.31 194 ASN A CA 1
ATOM 1427 C C . ASN A 1 194 ? -16.017 4.631 8.687 1.00 97.31 194 ASN A C 1
ATOM 1429 O O . ASN A 1 194 ? -15.549 5.665 8.217 1.00 97.31 194 ASN A O 1
ATOM 1433 N N . SER A 1 195 ? -16.039 4.424 10.009 1.00 96.12 195 SER A N 1
ATOM 1434 C CA . SER A 1 195 ? -15.455 5.408 10.932 1.00 96.12 195 SER A CA 1
ATOM 1435 C C . SER A 1 195 ? -13.922 5.391 10.908 1.00 96.12 195 SER A C 1
ATOM 1437 O O . SER A 1 195 ? -13.293 6.349 11.346 1.00 96.12 195 SER A O 1
ATOM 1439 N N . GLY A 1 196 ? -13.310 4.336 10.357 1.00 97.44 196 GLY A N 1
ATOM 1440 C CA . GLY A 1 196 ? -11.862 4.210 10.186 1.00 97.44 196 GLY A CA 1
ATOM 1441 C C . GLY A 1 196 ? -11.306 4.887 8.930 1.00 97.44 196 GLY A C 1
ATOM 1442 O O . GLY A 1 196 ? -10.089 4.983 8.784 1.00 97.44 196 GLY A O 1
ATOM 1443 N N . THR A 1 197 ? -12.156 5.384 8.024 1.00 97.44 197 THR A N 1
ATOM 1444 C CA . THR A 1 197 ? -11.737 6.005 6.755 1.00 97.44 197 THR A CA 1
ATOM 1445 C C . THR A 1 197 ? -10.688 7.124 6.892 1.00 97.44 197 THR A C 1
ATOM 1447 O O . THR A 1 197 ? -9.716 7.086 6.133 1.00 97.44 197 THR A O 1
ATOM 1450 N N . PRO A 1 198 ? -10.786 8.094 7.829 1.00 97.62 198 PRO A N 1
ATOM 1451 C CA . PRO A 1 198 ? -9.756 9.130 7.959 1.00 97.62 198 PRO A CA 1
ATOM 1452 C C . PRO A 1 198 ? -8.392 8.562 8.377 1.00 97.62 198 PRO A C 1
ATOM 1454 O O . PRO A 1 198 ? -7.369 8.964 7.824 1.00 97.62 198 PRO A O 1
ATOM 1457 N N . LEU A 1 199 ? -8.369 7.587 9.294 1.00 98.00 199 LEU A N 1
ATOM 1458 C CA . LEU A 1 199 ? -7.135 6.918 9.719 1.00 98.00 199 LEU A CA 1
ATOM 1459 C C . LEU A 1 199 ? -6.532 6.088 8.588 1.00 98.00 199 LEU A C 1
ATOM 1461 O O . LEU A 1 199 ? -5.323 6.116 8.376 1.00 98.00 199 LEU A O 1
ATOM 1465 N N . ARG A 1 200 ? -7.374 5.403 7.811 1.00 98.12 200 ARG A N 1
ATOM 1466 C CA . ARG A 1 200 ? -6.931 4.664 6.631 1.00 98.12 200 ARG A CA 1
ATOM 1467 C C . ARG A 1 200 ? -6.268 5.586 5.608 1.00 98.12 200 ARG A C 1
ATOM 1469 O O . ARG A 1 200 ? -5.187 5.262 5.131 1.00 98.12 200 ARG A O 1
ATOM 1476 N N . PHE A 1 201 ? -6.858 6.742 5.302 1.00 97.69 201 PHE A N 1
ATOM 1477 C CA . PHE A 1 201 ? -6.224 7.705 4.397 1.00 97.69 201 PHE A CA 1
ATOM 1478 C C . PHE A 1 201 ? -4.911 8.263 4.955 1.00 97.69 201 PHE A C 1
ATOM 1480 O O . PHE A 1 201 ? -3.973 8.482 4.189 1.00 97.69 201 PHE A O 1
ATOM 1487 N N . ALA A 1 202 ? -4.819 8.476 6.271 1.00 97.69 202 ALA A N 1
ATOM 1488 C CA . ALA A 1 202 ? -3.571 8.882 6.909 1.00 97.69 202 ALA A CA 1
ATOM 1489 C C . ALA A 1 202 ? -2.484 7.806 6.748 1.00 97.69 202 ALA A C 1
ATOM 1491 O O . ALA A 1 202 ? -1.377 8.135 6.327 1.00 97.69 202 ALA A O 1
ATOM 1492 N N . LEU A 1 203 ? -2.818 6.532 6.986 1.00 97.88 203 LEU A N 1
ATOM 1493 C CA . LEU A 1 203 ? -1.918 5.394 6.771 1.00 97.88 203 LEU A CA 1
ATOM 1494 C C . LEU A 1 203 ? -1.511 5.257 5.300 1.00 97.88 203 LEU A C 1
ATOM 1496 O O . LEU A 1 203 ? -0.333 5.106 4.996 1.00 97.88 203 LEU A O 1
ATOM 1500 N N . GLU A 1 204 ? -2.450 5.353 4.356 1.00 97.56 204 GLU A N 1
ATOM 1501 C CA . GLU A 1 204 ? -2.157 5.268 2.918 1.00 97.56 204 GLU A CA 1
ATOM 1502 C C . GLU A 1 204 ? -1.166 6.351 2.464 1.00 97.56 204 GLU A C 1
ATOM 1504 O O . GLU A 1 204 ? -0.334 6.085 1.593 1.00 97.56 204 GLU A O 1
ATOM 1509 N N . ARG A 1 205 ? -1.191 7.530 3.096 1.00 97.25 205 ARG A N 1
ATOM 1510 C CA . ARG A 1 205 ? -0.290 8.654 2.805 1.00 97.25 205 ARG A CA 1
ATOM 1511 C C . ARG A 1 205 ? 1.083 8.564 3.463 1.00 97.25 205 ARG A C 1
ATOM 1513 O O . ARG A 1 205 ? 1.949 9.339 3.079 1.00 97.25 205 ARG A O 1
ATOM 1520 N N . THR A 1 206 ? 1.311 7.660 4.418 1.00 97.50 206 THR A N 1
ATOM 1521 C CA . THR A 1 206 ? 2.639 7.537 5.031 1.00 97.50 206 THR A CA 1
ATOM 1522 C C . THR A 1 206 ? 3.620 6.874 4.072 1.00 97.50 206 THR A C 1
ATOM 1524 O O . THR A 1 206 ? 3.345 5.796 3.538 1.00 97.50 206 THR A O 1
ATOM 1527 N N . ASP A 1 207 ? 4.773 7.503 3.912 1.00 95.88 207 ASP A N 1
ATOM 1528 C CA . ASP A 1 207 ? 5.893 7.140 3.041 1.00 95.88 207 ASP A CA 1
ATOM 1529 C C . ASP A 1 207 ? 7.158 6.751 3.827 1.00 95.88 207 ASP A C 1
ATOM 1531 O O . ASP A 1 207 ? 8.110 6.236 3.249 1.00 95.88 207 ASP A O 1
ATOM 1535 N N . SER A 1 208 ? 7.153 6.942 5.150 1.00 93.81 208 SER A N 1
ATOM 1536 C CA . SER A 1 208 ? 8.263 6.602 6.042 1.00 93.81 208 SER A CA 1
ATOM 1537 C C . SER A 1 208 ? 7.804 5.856 7.295 1.00 93.81 208 SER A C 1
ATOM 1539 O O . SER A 1 208 ? 6.685 6.042 7.788 1.00 93.81 208 SER A O 1
ATOM 1541 N N . LEU A 1 209 ? 8.697 5.033 7.855 1.00 90.94 209 LEU A N 1
ATOM 1542 C CA . LEU A 1 209 ? 8.442 4.271 9.082 1.00 90.94 209 LEU A CA 1
ATOM 1543 C C . LEU A 1 209 ? 8.187 5.189 10.290 1.00 90.94 209 LEU A C 1
ATOM 1545 O O . LEU A 1 209 ? 7.348 4.880 11.135 1.00 90.94 209 LEU A O 1
ATOM 1549 N N . ALA A 1 210 ? 8.878 6.330 10.357 1.00 93.12 210 ALA A N 1
ATOM 1550 C CA . ALA A 1 210 ? 8.695 7.317 11.417 1.00 93.12 210 ALA A CA 1
ATOM 1551 C C . ALA A 1 210 ? 7.264 7.873 11.412 1.00 93.12 210 ALA A C 1
ATOM 1553 O O . ALA A 1 210 ? 6.571 7.813 12.428 1.00 93.12 210 ALA A O 1
ATOM 1554 N N . ARG A 1 211 ? 6.779 8.311 10.242 1.00 96.12 211 ARG A N 1
ATOM 1555 C CA . ARG A 1 211 ? 5.417 8.836 10.102 1.00 96.12 211 ARG A CA 1
ATOM 1556 C C . ARG A 1 211 ? 4.359 7.764 10.337 1.00 96.12 211 ARG A C 1
ATOM 1558 O O . ARG A 1 211 ? 3.328 8.046 10.941 1.00 96.12 211 ARG A O 1
ATOM 1565 N N . LEU A 1 212 ? 4.619 6.532 9.897 1.00 97.38 212 LEU A N 1
ATOM 1566 C CA . LEU A 1 212 ? 3.738 5.398 10.169 1.00 97.38 212 LEU A CA 1
ATOM 1567 C C . LEU A 1 212 ? 3.553 5.200 11.679 1.00 97.38 212 LEU A C 1
ATOM 1569 O O . LEU A 1 212 ? 2.417 5.109 12.130 1.00 97.38 212 LEU A O 1
ATOM 1573 N N . ARG A 1 213 ? 4.629 5.219 12.475 1.00 96.44 213 ARG A N 1
ATOM 1574 C CA . ARG A 1 213 ? 4.544 5.072 13.940 1.00 96.44 213 ARG A CA 1
ATOM 1575 C C . ARG A 1 213 ? 3.690 6.154 14.601 1.00 96.44 213 ARG A C 1
ATOM 1577 O O . ARG A 1 213 ? 2.868 5.823 15.448 1.00 96.44 213 ARG A O 1
ATOM 1584 N N . GLU A 1 214 ? 3.823 7.412 14.184 1.00 97.69 214 GLU A N 1
ATOM 1585 C CA . GLU A 1 214 ? 2.981 8.508 14.691 1.00 97.69 214 GLU A CA 1
ATOM 1586 C C . GLU A 1 214 ? 1.490 8.257 14.420 1.00 97.69 214 GLU A C 1
ATOM 1588 O O . GLU A 1 214 ? 0.654 8.398 15.312 1.00 97.69 214 GLU A O 1
ATOM 1593 N N . VAL A 1 215 ? 1.147 7.830 13.199 1.00 98.00 215 VAL A N 1
ATOM 1594 C CA . VAL A 1 215 ? -0.245 7.521 12.835 1.00 98.00 215 VAL A CA 1
ATOM 1595 C C . VAL A 1 215 ? -0.767 6.311 13.614 1.00 98.00 215 VAL A C 1
ATOM 1597 O O . VAL A 1 215 ? -1.933 6.298 14.009 1.00 98.00 215 VAL A O 1
ATOM 1600 N N . ILE A 1 216 ? 0.081 5.317 13.889 1.00 98.19 216 ILE A N 1
ATOM 1601 C CA . ILE A 1 216 ? -0.278 4.142 14.694 1.00 98.19 216 ILE A CA 1
ATOM 1602 C C . ILE A 1 216 ? -0.587 4.523 16.149 1.00 98.19 216 ILE A C 1
ATOM 1604 O O . ILE A 1 216 ? -1.525 3.962 16.716 1.00 98.19 216 ILE A O 1
ATOM 1608 N N . GLU A 1 217 ? 0.114 5.488 16.753 1.00 98.19 217 GLU A N 1
ATOM 1609 C CA . GLU A 1 217 ? -0.237 6.002 18.092 1.00 98.19 217 GLU A CA 1
ATOM 1610 C C . GLU A 1 217 ? -1.637 6.631 18.102 1.00 98.19 217 GLU A C 1
ATOM 1612 O O . GLU A 1 217 ? -2.473 6.297 18.947 1.00 98.19 217 GLU A O 1
ATOM 1617 N N . ILE A 1 218 ? -1.937 7.471 17.107 1.00 98.06 218 ILE A N 1
ATOM 1618 C CA . ILE A 1 218 ? -3.253 8.112 16.961 1.00 98.06 218 ILE A CA 1
ATOM 1619 C C . ILE A 1 218 ? -4.349 7.056 16.744 1.00 98.06 218 ILE A C 1
ATOM 1621 O O . ILE A 1 218 ? -5.410 7.104 17.376 1.00 98.06 218 ILE A O 1
ATOM 1625 N N . ALA A 1 219 ? -4.091 6.069 15.881 1.00 98.12 219 ALA A N 1
ATOM 1626 C CA . ALA A 1 219 ? -5.014 4.969 15.624 1.00 98.12 219 ALA A CA 1
ATOM 1627 C C . ALA A 1 219 ? -5.252 4.115 16.878 1.00 98.12 219 ALA A C 1
ATOM 1629 O O . ALA A 1 219 ? -6.388 3.729 17.144 1.00 98.12 219 ALA A O 1
ATOM 1630 N N . THR A 1 220 ? -4.213 3.873 17.683 1.00 98.44 220 THR A N 1
ATOM 1631 C CA . THR A 1 220 ? -4.312 3.125 18.945 1.00 98.44 220 THR A CA 1
ATOM 1632 C C . THR A 1 220 ? -5.180 3.868 19.962 1.00 98.44 220 THR A C 1
ATOM 1634 O O . THR A 1 220 ? -6.032 3.246 20.597 1.00 98.44 220 THR A O 1
ATOM 1637 N N . GLY A 1 221 ? -5.015 5.190 20.088 1.00 97.62 221 GLY A N 1
ATOM 1638 C CA . GLY A 1 221 ? -5.886 6.032 20.916 1.00 97.62 221 GLY A CA 1
ATOM 1639 C C . GLY A 1 221 ? -7.343 5.963 20.456 1.00 97.62 221 GLY A C 1
ATOM 1640 O O . GLY A 1 221 ? -8.228 5.625 21.235 1.00 97.62 221 GLY A O 1
ATOM 1641 N N . THR A 1 222 ? -7.574 6.136 19.154 1.00 97.69 222 THR A N 1
ATOM 1642 C CA . THR A 1 222 ? -8.924 6.078 18.568 1.00 97.69 222 THR A CA 1
ATOM 1643 C C . THR A 1 222 ? -9.583 4.707 18.767 1.00 97.69 222 THR A C 1
ATOM 1645 O O . THR A 1 222 ? -10.758 4.619 19.117 1.00 97.69 222 THR A O 1
ATOM 1648 N N . LEU A 1 223 ? -8.837 3.612 18.581 1.00 98.25 223 LEU A N 1
ATOM 1649 C CA . LEU A 1 223 ? -9.331 2.255 18.832 1.00 98.25 223 LEU A CA 1
ATOM 1650 C C . LEU A 1 223 ? -9.661 2.038 20.309 1.00 98.25 223 LEU A C 1
ATOM 1652 O O . LEU A 1 223 ? -10.668 1.400 20.610 1.00 98.25 223 LEU A O 1
ATOM 1656 N N . ARG A 1 224 ? -8.856 2.582 21.226 1.00 98.44 224 ARG A N 1
ATOM 1657 C CA . ARG A 1 224 ? -9.127 2.504 22.665 1.00 98.44 224 ARG A CA 1
ATOM 1658 C C . ARG A 1 224 ? -10.433 3.208 23.016 1.00 98.44 224 ARG A C 1
ATOM 1660 O O . ARG A 1 224 ? -11.238 2.624 23.736 1.00 98.44 224 ARG A O 1
ATOM 1667 N N . ASP A 1 225 ? -10.660 4.395 22.462 1.00 97.62 225 ASP A N 1
ATOM 1668 C CA . ASP A 1 225 ? -11.856 5.193 22.736 1.00 97.62 225 ASP A CA 1
ATOM 1669 C C . ASP A 1 225 ? -13.121 4.571 22.120 1.00 97.62 225 ASP A C 1
ATOM 1671 O O . ASP A 1 225 ? -14.181 4.565 22.742 1.00 97.62 225 ASP A O 1
ATOM 1675 N N . MET A 1 226 ? -13.022 4.005 20.910 1.00 97.06 226 MET A N 1
ATOM 1676 C CA . MET A 1 226 ? -14.181 3.477 20.175 1.00 97.06 226 MET A CA 1
ATOM 1677 C C . MET A 1 226 ? -14.490 1.996 20.441 1.00 97.06 226 MET A C 1
ATOM 1679 O O . MET A 1 226 ? -15.645 1.581 20.340 1.00 97.06 226 MET A O 1
ATOM 1683 N N . ARG A 1 227 ? -13.471 1.168 20.700 1.00 97.88 227 ARG A N 1
ATOM 1684 C CA . ARG A 1 227 ? -13.584 -0.301 20.819 1.00 97.88 227 ARG A CA 1
ATOM 1685 C C . ARG A 1 227 ? -13.073 -0.855 22.148 1.00 97.88 227 ARG A C 1
ATOM 1687 O O . ARG A 1 227 ? -13.297 -2.029 22.432 1.00 97.88 227 ARG A O 1
ATOM 1694 N N . GLY A 1 228 ? -12.432 -0.027 22.969 1.00 97.81 228 GLY A N 1
ATOM 1695 C CA . GLY A 1 228 ? -11.897 -0.411 24.268 1.00 97.81 228 GLY A CA 1
ATOM 1696 C C . GLY A 1 228 ? -10.430 -0.844 24.231 1.00 97.81 228 GLY A C 1
ATOM 1697 O O . GLY A 1 228 ? -9.817 -1.071 23.186 1.00 97.81 228 GLY A O 1
ATOM 1698 N N . THR A 1 229 ? -9.853 -0.967 25.425 1.00 98.19 229 THR A N 1
ATOM 1699 C CA . THR A 1 229 ? -8.415 -1.198 25.625 1.00 98.19 229 THR A CA 1
ATOM 1700 C C . THR A 1 229 ? -7.919 -2.516 25.035 1.00 98.19 229 THR A C 1
ATOM 1702 O O . THR A 1 229 ? -6.798 -2.564 24.541 1.00 98.19 229 THR A O 1
ATOM 1705 N N . GLN A 1 230 ? -8.732 -3.578 25.049 1.00 97.88 230 GLN A N 1
ATOM 1706 C CA . GLN A 1 230 ? -8.314 -4.887 24.540 1.00 97.88 230 GLN A CA 1
ATOM 1707 C C . GLN A 1 230 ? -7.997 -4.841 23.038 1.00 97.88 230 GLN A C 1
ATOM 1709 O O . GLN A 1 230 ? -6.915 -5.259 22.632 1.00 97.88 230 GLN A O 1
ATOM 1714 N N . VAL A 1 231 ? -8.891 -4.258 22.233 1.00 97.94 231 VAL A N 1
ATOM 1715 C CA . VAL A 1 231 ? -8.717 -4.148 20.774 1.00 97.94 231 VAL A CA 1
ATOM 1716 C C . VAL A 1 231 ? -7.508 -3.277 20.430 1.00 97.94 231 VAL A C 1
ATOM 1718 O O . VAL A 1 231 ? -6.736 -3.609 19.534 1.00 97.94 231 VAL A O 1
ATOM 1721 N N . ALA A 1 232 ? -7.293 -2.190 21.175 1.00 98.38 232 ALA A N 1
ATOM 1722 C CA . ALA A 1 232 ? -6.117 -1.339 21.005 1.00 98.38 232 ALA A CA 1
ATOM 1723 C C . ALA A 1 232 ? -4.799 -2.081 21.315 1.00 98.38 232 ALA A C 1
ATOM 1725 O O . ALA A 1 232 ? -3.808 -1.908 20.605 1.00 98.38 232 ALA A O 1
ATOM 1726 N N . THR A 1 233 ? -4.782 -2.933 22.344 1.00 98.12 233 THR A N 1
ATOM 1727 C CA . THR A 1 233 ? -3.615 -3.763 22.687 1.00 98.12 233 THR A CA 1
ATOM 1728 C C . THR A 1 233 ? -3.341 -4.828 21.624 1.00 98.12 233 THR A C 1
ATOM 1730 O O . THR A 1 233 ? -2.189 -5.023 21.239 1.00 98.12 233 THR A O 1
ATOM 1733 N N . GLU A 1 234 ? -4.381 -5.497 21.117 1.00 98.06 234 GLU A N 1
ATOM 1734 C CA . GLU A 1 234 ? -4.261 -6.479 20.030 1.00 98.06 234 GLU A CA 1
ATOM 1735 C C . GLU A 1 234 ? -3.721 -5.840 18.750 1.00 98.06 234 GLU A C 1
ATOM 1737 O O . GLU A 1 234 ? -2.784 -6.367 18.147 1.00 98.06 234 GLU A O 1
ATOM 1742 N N . PHE A 1 235 ? -4.243 -4.665 18.389 1.00 98.31 235 PHE A N 1
ATOM 1743 C CA . PHE A 1 235 ? -3.744 -3.869 17.273 1.00 98.31 235 PHE A CA 1
ATOM 1744 C C . PHE A 1 235 ? -2.248 -3.578 17.409 1.00 98.31 235 PHE A C 1
ATOM 1746 O O . PHE A 1 235 ? -1.481 -3.841 16.481 1.00 98.31 235 PHE A O 1
ATOM 1753 N N . ARG A 1 236 ? -1.815 -3.086 18.578 1.00 98.19 236 ARG A N 1
ATOM 1754 C CA . ARG A 1 236 ? -0.410 -2.736 18.802 1.00 98.19 236 ARG A CA 1
ATOM 1755 C C . ARG A 1 236 ? 0.501 -3.956 18.721 1.00 98.19 236 ARG A C 1
ATOM 1757 O O . ARG A 1 236 ? 1.504 -3.924 18.016 1.00 98.19 236 ARG A O 1
ATOM 1764 N N . ARG A 1 237 ? 0.103 -5.059 19.359 1.00 98.12 237 ARG A N 1
ATOM 1765 C CA . ARG A 1 237 ? 0.839 -6.327 19.303 1.00 98.12 237 ARG A CA 1
ATOM 1766 C C . ARG A 1 237 ? 0.969 -6.854 17.871 1.00 98.12 237 ARG A C 1
ATOM 1768 O O . ARG A 1 237 ? 2.041 -7.326 17.494 1.00 98.12 237 ARG A O 1
ATOM 1775 N N . GLY A 1 238 ? -0.106 -6.804 17.084 1.00 97.56 238 GLY A N 1
ATOM 1776 C CA . GLY A 1 238 ? -0.089 -7.250 15.690 1.00 97.56 238 GLY A CA 1
ATOM 1777 C C . GLY A 1 238 ? 0.792 -6.370 14.801 1.00 97.56 238 GLY A C 1
ATOM 1778 O O . GLY A 1 238 ? 1.540 -6.887 13.970 1.00 97.56 238 GLY A O 1
ATOM 1779 N N . PHE A 1 239 ? 0.786 -5.057 15.040 1.00 97.56 239 PHE A N 1
ATOM 1780 C CA . PHE A 1 239 ? 1.675 -4.124 14.354 1.00 97.56 239 PHE A CA 1
ATOM 1781 C C . PHE A 1 239 ? 3.147 -4.414 14.674 1.00 97.56 239 PHE A C 1
ATOM 1783 O O . PHE A 1 239 ? 3.939 -4.613 13.756 1.00 97.56 239 PHE A O 1
ATOM 1790 N N . ASP A 1 240 ? 3.504 -4.531 15.956 1.00 96.50 240 ASP A N 1
ATOM 1791 C CA . ASP A 1 240 ? 4.881 -4.819 16.379 1.00 96.50 240 ASP A CA 1
ATOM 1792 C C . ASP A 1 240 ? 5.372 -6.177 15.838 1.00 96.50 240 ASP A C 1
ATOM 1794 O O . ASP A 1 240 ? 6.525 -6.309 15.421 1.00 96.50 240 ASP A O 1
ATOM 1798 N N . SER A 1 241 ? 4.479 -7.172 15.763 1.00 96.19 241 SER A N 1
ATOM 1799 C CA . SER A 1 241 ? 4.777 -8.480 15.160 1.00 96.19 241 SER A CA 1
ATOM 1800 C C . SER A 1 241 ? 5.046 -8.376 13.654 1.00 96.19 241 SER A C 1
ATOM 1802 O O . SER A 1 241 ? 5.968 -9.016 13.155 1.00 96.19 241 SER A O 1
ATOM 1804 N N . SER A 1 242 ? 4.287 -7.543 12.936 1.00 95.25 242 SER A N 1
ATOM 1805 C CA . SER A 1 242 ? 4.465 -7.325 11.491 1.00 95.25 242 SER A CA 1
ATOM 1806 C C . SER A 1 242 ? 5.791 -6.624 11.180 1.00 95.25 242 SER A C 1
ATOM 1808 O O . SER A 1 242 ? 6.469 -6.972 10.216 1.00 95.25 242 SER A O 1
ATOM 1810 N N . VAL A 1 243 ? 6.206 -5.685 12.039 1.00 94.19 243 VAL A N 1
ATOM 1811 C CA . VAL A 1 243 ? 7.511 -5.015 11.930 1.00 94.19 243 VAL A CA 1
ATOM 1812 C C . VAL A 1 243 ? 8.655 -5.999 12.188 1.00 94.19 243 VAL A C 1
ATOM 1814 O O . VAL A 1 243 ? 9.682 -5.931 11.517 1.00 94.19 243 VAL A O 1
ATOM 1817 N N . ALA A 1 244 ? 8.491 -6.919 13.144 1.00 93.12 244 ALA A N 1
ATOM 1818 C CA . ALA A 1 244 ? 9.503 -7.924 13.463 1.00 93.12 244 ALA A CA 1
ATOM 1819 C C . ALA A 1 244 ? 9.662 -8.993 12.369 1.00 93.12 244 ALA A C 1
ATOM 1821 O O . ALA A 1 244 ? 10.772 -9.460 12.147 1.00 93.12 244 ALA A O 1
ATOM 1822 N N . GLN A 1 245 ? 8.580 -9.373 11.683 1.00 90.06 245 GLN A N 1
ATOM 1823 C CA . GLN A 1 245 ? 8.615 -10.380 10.614 1.00 90.06 245 GLN A CA 1
ATOM 1824 C C . GLN A 1 245 ? 9.308 -9.908 9.335 1.00 90.06 245 GLN A C 1
ATOM 1826 O O . GLN A 1 245 ? 9.733 -10.738 8.538 1.00 90.06 245 GLN A O 1
ATOM 1831 N N . GLY A 1 246 ? 9.394 -8.597 9.121 1.00 81.75 246 GLY A N 1
ATOM 1832 C CA . GLY A 1 246 ? 10.087 -8.032 7.970 1.00 81.75 246 GLY A CA 1
ATOM 1833 C C . GLY A 1 246 ? 11.551 -7.682 8.226 1.00 81.75 246 GLY A C 1
ATOM 1834 O O . GLY A 1 246 ? 12.106 -6.969 7.406 1.00 81.75 246 GLY A O 1
ATOM 1835 N N . ARG A 1 247 ? 12.146 -8.091 9.352 1.00 59.56 247 ARG A N 1
ATOM 1836 C CA . ARG A 1 247 ? 13.563 -7.859 9.674 1.00 59.56 247 ARG A CA 1
ATOM 1837 C C . ARG A 1 247 ? 14.446 -9.052 9.351 1.00 59.56 247 ARG A C 1
ATOM 1839 O O . ARG A 1 247 ? 13.935 -10.190 9.398 1.00 59.56 247 ARG A O 1
#

pLDDT: mean 78.47, std 20.18, range [38.31, 98.5]